Protein AF-A0A6P1XZN6-F1 (afdb_monomer_lite)

Radius of gyration: 86.97 Å; chains: 1; bounding box: 150×53×257 Å

Secondary structure (DSSP, 8-state):
-PPPHHHHHHHHHHHHHHHHHHHHHHHHHHHHHHHHHHHHHHHHHHHHHHHHHHHHHHHHHHHHHHHHHHHHHHHHHHHHHHHHHHHHHHHHHHHHHHHHHHHHHHHHHHHHHHHHHHHHHHHHHHHHHHHHHHHHHHHHHHHHHHHHHHHHHH-EEE-TTSPPGGGT---TTEEEEEE--TTPPP--S-TTSPPTTS-PPPP-PPP-------SS-----TTEEEESS-SSPPPPSSSS-------EEEE-GGGTS---SS---S----EEEEEEE---

pLDDT: mean 87.61, std 11.76, range [47.31, 97.56]

Foldseek 3Di:
DDDDPVVVVVVVVVVVVVVVVCVVVVVVVVCVVVVVVVVVVVVVVVVVVVVVVVVVVVVVVVVVVVVVVVVVVVVVVVVVVVVVVVVVVVVVVVVVVVVVVVVVVVVVVVVVVVVVVVVCVVVCVVVVVVVVVVVVVVVVVVVVLVVVQVVQQVKDKADPPRDDVVVVDDDPQKDKDWDDPPPDDDDDDDDPDAPPPRDDDDADDPDDDDDDDDDDDDDDDQQKDKDFQDPDDDDDPDPDDDPDGNIDTDGHNVRHDDDDPGDDDDDDDIIMMGMGGNDD

Organism: NCBI:txid69710

Sequence (280 aa):
MAYTNEALGKALEDLTAAYNNFITKAKEAAIAAIGNTVIAQVKQDAKEYIASELAAQKDKLEKAIETAKIALHNSAIEADTTLRQAAEAKKQELASLITAAENAIETKLTLANQQINDKIQKTVQEQFEAAADTTVKAKINTAINETLIKIFQNGYVQWPWMPKPETVFSFKGYRWAEVNYDGCFFRAKGKDANPFNGGEQGDAIRNIKGLVGIEGGVNPSGPFYIESPSHKNVEAWNTAAQEYTTESTCFDASRIVPTAEENRTRNRTFIIWKLEKIEG

Structure (mmCIF, N/CA/C/O backbone):
data_AF-A0A6P1XZN6-F1
#
_entry.id   AF-A0A6P1XZN6-F1
#
loop_
_atom_site.group_PDB
_atom_site.id
_atom_site.type_symbol
_atom_site.label_atom_id
_atom_site.label_alt_id
_atom_site.label_comp_id
_atom_site.label_asym_id
_atom_site.label_entity_id
_atom_site.label_seq_id
_atom_site.pdbx_PDB_ins_code
_atom_site.Cartn_x
_atom_site.Cartn_y
_atom_site.Cartn_z
_atom_site.occupancy
_atom_site.B_iso_or_equiv
_atom_site.auth_seq_id
_atom_site.auth_comp_id
_atom_site.auth_asym_id
_atom_site.auth_atom_id
_atom_site.pdbx_PDB_model_num
ATOM 1 N N . MET A 1 1 ? 84.744 18.834 -160.719 1.00 47.31 1 MET A N 1
ATOM 2 C CA . MET A 1 1 ? 83.401 18.595 -161.286 1.00 47.31 1 MET A CA 1
ATOM 3 C C . MET A 1 1 ? 82.463 19.604 -160.651 1.00 47.31 1 MET A C 1
ATOM 5 O O . MET A 1 1 ? 82.423 19.666 -159.430 1.00 47.31 1 MET A O 1
ATOM 9 N N . ALA A 1 2 ? 81.825 20.456 -161.452 1.00 51.38 2 ALA A N 1
ATOM 10 C CA . ALA A 1 2 ? 80.840 21.419 -160.971 1.00 51.38 2 ALA A CA 1
ATOM 11 C C . ALA A 1 2 ? 79.563 20.661 -160.575 1.00 51.38 2 ALA A C 1
ATOM 13 O O . ALA A 1 2 ? 79.026 19.915 -161.392 1.00 51.38 2 ALA A O 1
ATOM 14 N N . TYR A 1 3 ? 79.115 20.803 -159.326 1.00 52.00 3 TYR A N 1
ATOM 15 C CA . TYR A 1 3 ? 77.808 20.298 -158.902 1.00 52.00 3 TYR A CA 1
ATOM 16 C C . TYR A 1 3 ? 76.711 21.055 -159.670 1.00 52.00 3 TYR A C 1
ATOM 18 O O . TYR A 1 3 ? 76.791 22.272 -159.827 1.00 52.00 3 TYR A O 1
ATOM 26 N N . THR A 1 4 ? 75.714 20.338 -160.191 1.00 61.19 4 THR A N 1
ATOM 27 C CA . THR A 1 4 ? 74.577 20.918 -160.922 1.00 61.19 4 THR A CA 1
ATOM 28 C C . THR A 1 4 ? 73.630 21.648 -159.958 1.00 61.19 4 THR A C 1
ATOM 30 O O . THR A 1 4 ? 73.518 21.270 -158.792 1.00 61.19 4 THR A O 1
ATOM 33 N N . ASN A 1 5 ? 72.922 22.686 -160.429 1.00 63.97 5 ASN A N 1
ATOM 34 C CA . ASN A 1 5 ? 71.975 23.475 -159.612 1.00 63.97 5 ASN A CA 1
ATOM 35 C C . ASN A 1 5 ? 70.918 22.612 -158.884 1.00 63.97 5 ASN A C 1
ATOM 37 O O . ASN A 1 5 ? 70.449 22.985 -157.814 1.00 63.97 5 ASN A O 1
ATOM 41 N N . GLU A 1 6 ? 70.583 21.440 -159.425 1.00 71.12 6 GLU A N 1
ATOM 42 C CA . GLU A 1 6 ? 69.643 20.477 -158.838 1.00 71.12 6 GLU A CA 1
ATOM 43 C C . GLU A 1 6 ? 70.203 19.783 -157.578 1.00 71.12 6 GLU A C 1
ATOM 45 O O . GLU A 1 6 ? 69.482 19.582 -156.601 1.00 71.12 6 GLU A O 1
ATOM 50 N N . ALA A 1 7 ? 71.513 19.499 -157.538 1.00 68.12 7 ALA A N 1
ATOM 51 C CA . ALA A 1 7 ? 72.176 18.930 -156.360 1.00 68.12 7 ALA A CA 1
ATOM 52 C C . ALA A 1 7 ? 72.274 19.942 -155.202 1.00 68.12 7 ALA A C 1
ATOM 54 O O . ALA A 1 7 ? 72.145 19.565 -154.037 1.00 68.12 7 ALA A O 1
ATOM 55 N N . LEU A 1 8 ? 72.454 21.230 -155.518 1.00 70.19 8 LEU A N 1
ATOM 56 C CA . LEU A 1 8 ? 72.438 22.324 -154.538 1.00 70.19 8 LEU A CA 1
ATOM 57 C C . LEU A 1 8 ? 71.030 22.577 -153.975 1.00 70.19 8 LEU A C 1
ATOM 59 O O . LEU A 1 8 ? 70.894 22.799 -152.774 1.00 70.19 8 LEU A O 1
ATOM 63 N N . GLY A 1 9 ? 69.987 22.493 -154.811 1.00 75.44 9 GLY A N 1
ATOM 64 C CA . GLY A 1 9 ? 68.592 22.608 -154.369 1.00 75.44 9 GLY A CA 1
ATOM 65 C C . GLY A 1 9 ? 68.189 21.499 -153.394 1.00 75.44 9 GLY A C 1
ATOM 66 O O . GLY A 1 9 ? 67.632 21.781 -152.336 1.00 75.44 9 GLY A O 1
ATOM 67 N N . LYS A 1 10 ? 68.567 20.249 -153.690 1.00 78.56 10 LYS A N 1
ATOM 68 C CA . LYS A 1 10 ? 68.279 19.102 -152.818 1.00 78.56 10 LYS A CA 1
ATOM 69 C C . LYS A 1 10 ? 69.052 19.143 -151.498 1.00 78.56 10 LYS A C 1
ATOM 71 O O . LYS A 1 10 ? 68.486 18.852 -150.453 1.00 78.56 10 LYS A O 1
ATOM 76 N N . ALA A 1 11 ? 70.310 19.590 -151.520 1.00 76.06 11 ALA A N 1
ATOM 77 C CA . ALA A 1 11 ? 71.079 19.812 -150.295 1.00 76.06 11 ALA A CA 1
ATOM 78 C C . ALA A 1 11 ? 70.460 20.908 -149.404 1.00 76.06 11 ALA A C 1
ATOM 80 O O . ALA A 1 11 ? 70.504 20.795 -148.180 1.00 76.06 11 ALA A O 1
ATOM 81 N N . LEU A 1 12 ? 69.864 21.951 -149.997 1.00 79.00 12 LEU A N 1
ATOM 82 C CA . LEU A 1 12 ? 69.161 23.002 -149.258 1.00 79.00 12 LEU A CA 1
ATOM 83 C C . LEU A 1 12 ? 67.835 22.501 -148.661 1.00 79.00 12 LEU A C 1
ATOM 85 O O . LEU A 1 12 ? 67.513 22.845 -147.522 1.00 79.00 12 LEU A O 1
ATOM 89 N N . GLU A 1 13 ? 67.086 21.667 -149.387 1.00 81.12 13 GLU A N 1
ATOM 90 C CA . GLU A 1 13 ? 65.887 20.996 -148.864 1.00 81.12 13 GLU A CA 1
ATOM 91 C C . GLU A 1 13 ? 66.223 20.029 -147.724 1.00 81.12 13 GLU A C 1
ATOM 93 O O . GLU A 1 13 ? 65.596 20.105 -146.668 1.00 81.12 13 GLU A O 1
ATOM 98 N N . ASP A 1 14 ? 67.251 19.191 -147.883 1.00 81.75 14 ASP A N 1
ATOM 99 C CA . ASP A 1 14 ? 67.707 18.257 -146.848 1.00 81.75 14 ASP A CA 1
ATOM 100 C C . ASP A 1 14 ? 68.209 19.006 -145.601 1.00 81.75 14 ASP A C 1
ATOM 102 O O . ASP A 1 14 ? 67.910 18.609 -144.471 1.00 81.75 14 ASP A O 1
ATOM 106 N N . LEU A 1 15 ? 68.904 20.139 -145.779 1.00 83.12 15 LEU A N 1
ATOM 107 C CA . LEU A 1 15 ? 69.319 21.013 -144.677 1.00 83.12 15 LEU A CA 1
ATOM 108 C C . LEU A 1 15 ? 68.112 21.656 -143.977 1.00 83.12 15 LEU A C 1
ATOM 110 O O . LEU A 1 15 ? 68.072 21.713 -142.748 1.00 83.12 15 LEU A O 1
ATOM 114 N N . THR A 1 16 ? 67.112 22.105 -144.739 1.00 82.69 16 THR A N 1
ATOM 115 C CA . THR A 1 16 ? 65.875 22.693 -144.201 1.00 82.69 16 THR A CA 1
ATOM 116 C C . THR A 1 16 ? 65.063 21.649 -143.432 1.00 82.69 16 THR A C 1
ATOM 118 O O . THR A 1 16 ? 64.581 21.920 -142.330 1.00 82.69 16 THR A O 1
ATOM 121 N N . ALA A 1 17 ? 64.960 20.426 -143.956 1.00 82.69 17 ALA A N 1
ATOM 122 C CA . ALA A 1 17 ? 64.311 19.304 -143.290 1.00 82.69 17 ALA A CA 1
ATOM 123 C C . ALA A 1 17 ? 65.056 18.897 -142.009 1.00 82.69 17 ALA A C 1
ATOM 125 O O . ALA A 1 17 ? 64.426 18.710 -140.967 1.00 82.69 17 ALA A O 1
ATOM 126 N N . ALA A 1 18 ? 66.391 18.824 -142.047 1.00 81.31 18 ALA A N 1
ATOM 127 C CA . ALA A 1 18 ? 67.217 18.534 -140.877 1.00 81.31 18 ALA A CA 1
ATOM 128 C C . ALA A 1 18 ? 67.097 19.624 -139.800 1.00 81.31 18 ALA A C 1
ATOM 130 O O . ALA A 1 18 ? 66.951 19.301 -138.620 1.00 81.31 18 ALA A O 1
ATOM 131 N N . TYR A 1 19 ? 67.086 20.901 -140.195 1.00 84.44 19 TYR A N 1
ATOM 132 C CA . TYR A 1 19 ? 66.882 22.029 -139.287 1.00 84.44 19 TYR A CA 1
ATOM 133 C C . TYR A 1 19 ? 65.493 21.991 -138.638 1.00 84.44 19 TYR A C 1
ATOM 135 O O . TYR A 1 19 ? 65.384 22.067 -137.418 1.00 84.44 19 TYR A O 1
ATOM 143 N N . ASN A 1 20 ? 64.429 21.778 -139.416 1.00 86.81 20 ASN A N 1
ATOM 144 C CA . ASN A 1 20 ? 63.068 21.674 -138.883 1.00 86.81 20 ASN A CA 1
ATOM 145 C C . ASN A 1 20 ? 62.891 20.463 -137.950 1.00 86.81 20 ASN A C 1
ATOM 147 O O . ASN A 1 20 ? 62.193 20.556 -136.936 1.00 86.81 20 ASN A O 1
ATOM 151 N N . ASN A 1 21 ? 63.554 19.341 -138.247 1.00 86.75 21 ASN A N 1
ATOM 152 C CA . ASN A 1 21 ? 63.559 18.154 -137.391 1.00 86.75 21 ASN A CA 1
ATOM 153 C C . ASN A 1 21 ? 64.351 18.407 -136.094 1.00 86.75 21 ASN A C 1
ATOM 155 O O . ASN A 1 21 ? 63.900 18.034 -135.013 1.00 86.75 21 ASN A O 1
ATOM 159 N N . PHE A 1 22 ? 65.480 19.122 -136.172 1.00 87.12 22 PHE A N 1
ATOM 160 C CA . PHE A 1 22 ? 66.230 19.573 -134.999 1.00 87.12 22 PHE A CA 1
ATOM 161 C C . PHE A 1 22 ? 65.402 20.519 -134.124 1.00 87.12 22 PHE A C 1
ATOM 163 O O . PHE A 1 22 ? 65.306 20.285 -132.925 1.00 87.12 22 PHE A O 1
ATOM 170 N N . ILE A 1 23 ? 64.754 21.535 -134.704 1.00 88.19 23 ILE A N 1
ATOM 171 C CA . ILE A 1 23 ? 63.894 22.471 -133.964 1.00 88.19 23 ILE A CA 1
ATOM 172 C C . ILE A 1 23 ? 62.731 21.733 -133.298 1.00 88.19 23 ILE A C 1
ATOM 174 O O . ILE A 1 23 ? 62.459 21.970 -132.123 1.00 88.19 23 ILE A O 1
ATOM 178 N N . THR A 1 24 ? 62.076 20.808 -134.006 1.00 88.06 24 THR A N 1
ATOM 179 C CA . THR A 1 24 ? 60.974 20.007 -133.446 1.00 88.06 24 THR A CA 1
ATOM 180 C C . THR A 1 24 ? 61.454 19.143 -132.280 1.00 88.06 24 THR A C 1
ATOM 182 O O . THR A 1 24 ? 60.906 19.249 -131.186 1.00 88.06 24 THR A O 1
ATOM 185 N N . LYS A 1 25 ? 62.535 18.374 -132.458 1.00 86.81 25 LYS A N 1
ATOM 186 C CA . LYS A 1 25 ? 63.095 17.527 -131.393 1.00 86.81 25 LYS A CA 1
ATOM 187 C C . LYS A 1 25 ? 63.642 18.332 -130.218 1.00 86.81 25 LYS A C 1
ATOM 189 O O . LYS A 1 25 ? 63.473 17.926 -129.074 1.00 86.81 25 LYS A O 1
ATOM 194 N N . ALA A 1 26 ? 64.272 19.478 -130.474 1.00 82.75 26 ALA A N 1
ATOM 195 C CA . ALA A 1 26 ? 64.753 20.380 -129.432 1.00 82.75 26 ALA A CA 1
ATOM 196 C C . ALA A 1 26 ? 63.586 20.987 -128.640 1.00 82.75 26 ALA A C 1
ATOM 198 O O . ALA A 1 26 ? 63.656 21.068 -127.416 1.00 82.75 26 ALA A O 1
ATOM 199 N N . LYS A 1 27 ? 62.488 21.354 -129.314 1.00 87.06 27 LYS A N 1
ATOM 200 C CA . LYS A 1 27 ? 61.259 21.839 -128.675 1.00 87.06 27 LYS A CA 1
ATOM 201 C C . LYS A 1 27 ? 60.592 20.747 -127.840 1.00 87.06 27 LYS A C 1
ATOM 203 O O . LYS A 1 27 ? 60.225 21.013 -126.702 1.00 87.06 27 LYS A O 1
ATOM 208 N N . GLU A 1 28 ? 60.469 19.530 -128.361 1.00 88.31 28 GLU A N 1
ATOM 209 C CA . GLU A 1 28 ? 59.920 18.381 -127.627 1.00 88.31 28 GLU A CA 1
ATOM 210 C C . GLU A 1 28 ? 60.774 18.025 -126.404 1.00 88.31 28 GLU A C 1
ATOM 212 O O . GLU A 1 28 ? 60.237 17.851 -125.311 1.00 88.31 28 GLU A O 1
ATOM 217 N N . ALA A 1 29 ? 62.102 17.999 -126.551 1.00 83.06 29 ALA A N 1
ATOM 218 C CA . ALA A 1 29 ? 63.028 17.760 -125.447 1.00 83.06 29 ALA A CA 1
ATOM 219 C C . ALA A 1 29 ? 62.965 18.874 -124.389 1.00 83.06 29 ALA A C 1
ATOM 221 O O . ALA A 1 29 ? 62.960 18.579 -123.195 1.00 83.06 29 ALA A O 1
ATOM 222 N N . ALA A 1 30 ? 62.863 20.141 -124.804 1.00 81.31 30 ALA A N 1
ATOM 223 C CA . ALA A 1 30 ? 62.699 21.272 -123.893 1.00 81.31 30 ALA A CA 1
ATOM 224 C C . ALA A 1 30 ? 61.350 21.226 -123.157 1.00 81.31 30 ALA A C 1
ATOM 226 O O . ALA A 1 30 ? 61.315 21.421 -121.945 1.00 81.31 30 ALA A O 1
ATOM 227 N N . ILE A 1 31 ? 60.251 20.911 -123.853 1.00 85.69 31 ILE A N 1
ATOM 228 C CA . ILE A 1 31 ? 58.922 20.729 -123.247 1.00 85.69 31 ILE A CA 1
ATOM 229 C C . ILE A 1 31 ? 58.947 19.578 -122.237 1.00 85.69 31 ILE A C 1
ATOM 231 O O . ILE A 1 31 ? 58.444 19.737 -121.127 1.00 85.69 31 ILE A O 1
ATOM 235 N N . ALA A 1 32 ? 59.558 18.443 -122.581 1.00 86.00 32 ALA A N 1
ATOM 236 C CA . ALA A 1 32 ? 59.674 17.299 -121.682 1.00 86.00 32 ALA A CA 1
ATOM 237 C C . ALA A 1 32 ? 60.544 17.614 -120.454 1.00 86.00 32 ALA A C 1
ATOM 239 O O . ALA A 1 32 ? 60.168 17.272 -119.334 1.00 86.00 32 ALA A O 1
ATOM 240 N N . ALA A 1 33 ? 61.677 18.300 -120.638 1.00 81.19 33 ALA A N 1
ATOM 241 C CA . ALA A 1 33 ? 62.559 18.704 -119.545 1.00 81.19 33 ALA A CA 1
ATOM 242 C C . ALA A 1 33 ? 61.867 19.693 -118.592 1.00 81.19 33 ALA A C 1
ATOM 244 O O . ALA A 1 33 ? 61.833 19.449 -117.387 1.00 81.19 33 ALA A O 1
ATOM 245 N N . ILE A 1 34 ? 61.245 20.752 -119.126 1.00 85.56 34 ILE A N 1
ATOM 246 C CA . ILE A 1 34 ? 60.490 21.735 -118.334 1.00 85.56 34 ILE A CA 1
ATOM 247 C C . ILE A 1 34 ? 59.304 21.058 -117.635 1.00 85.56 34 ILE A C 1
ATOM 249 O O . ILE A 1 34 ? 59.099 21.269 -116.442 1.00 85.56 34 ILE A O 1
ATOM 253 N N . GLY A 1 35 ? 58.554 20.204 -118.339 1.00 90.00 35 GLY A N 1
ATOM 254 C CA . GLY A 1 35 ? 57.431 19.454 -117.776 1.00 90.00 35 GLY A CA 1
ATOM 255 C C . GLY A 1 35 ? 57.853 18.563 -116.608 1.00 90.00 35 GLY A C 1
ATOM 256 O O . GLY A 1 35 ? 57.228 18.603 -115.551 1.00 90.00 35 GLY A O 1
ATOM 257 N N . ASN A 1 36 ? 58.954 17.823 -116.751 1.00 90.69 36 ASN A N 1
ATOM 258 C CA . ASN A 1 36 ? 59.494 16.986 -115.680 1.00 90.69 36 ASN A CA 1
ATOM 259 C C . ASN A 1 36 ? 59.941 17.813 -114.465 1.00 90.69 36 ASN A C 1
ATOM 261 O O . ASN A 1 36 ? 59.643 17.428 -113.334 1.00 90.69 36 ASN A O 1
ATOM 265 N N . THR A 1 37 ? 60.602 18.957 -114.676 1.00 91.06 37 THR A N 1
ATOM 266 C CA . THR A 1 37 ? 61.005 19.866 -113.591 1.00 91.06 37 THR A CA 1
ATOM 267 C C . THR A 1 37 ? 59.796 20.450 -112.862 1.00 91.06 37 THR A C 1
ATOM 269 O O . THR A 1 37 ? 59.755 20.420 -111.634 1.00 91.06 37 THR A O 1
ATOM 272 N N . VAL A 1 38 ? 58.782 20.921 -113.594 1.00 90.94 38 VAL A N 1
ATOM 273 C CA . VAL A 1 38 ? 57.551 21.467 -113.001 1.00 90.94 38 VAL A CA 1
ATOM 274 C C . VAL A 1 38 ? 56.798 20.389 -112.218 1.00 90.94 38 VAL A C 1
ATOM 276 O O . VAL A 1 38 ? 56.393 20.633 -111.086 1.00 90.94 38 VAL A O 1
ATOM 279 N N . ILE A 1 39 ? 56.658 19.175 -112.764 1.00 92.38 39 ILE A N 1
ATOM 280 C CA . ILE A 1 39 ? 56.012 18.052 -112.064 1.00 92.38 39 ILE A CA 1
ATOM 281 C C . ILE A 1 39 ? 56.771 17.692 -110.780 1.00 92.38 39 ILE A C 1
ATOM 283 O O . ILE A 1 39 ? 56.142 17.405 -109.759 1.00 92.38 39 ILE A O 1
ATOM 287 N N . ALA A 1 40 ? 58.106 17.695 -110.809 1.00 92.44 40 ALA A N 1
ATOM 288 C CA . ALA A 1 40 ? 58.919 17.433 -109.625 1.00 92.44 40 ALA A CA 1
ATOM 289 C C . ALA A 1 40 ? 58.735 18.519 -108.553 1.00 92.44 40 ALA A C 1
ATOM 291 O O . ALA A 1 40 ? 58.529 18.177 -107.389 1.00 92.44 40 ALA A O 1
ATOM 292 N N . GLN A 1 41 ? 58.727 19.798 -108.946 1.00 93.75 41 GLN A N 1
ATOM 293 C CA . GLN A 1 41 ? 58.514 20.917 -108.025 1.00 93.75 41 GLN A CA 1
ATOM 294 C C . GLN A 1 41 ? 57.122 20.870 -107.392 1.00 93.75 41 GLN A C 1
ATOM 296 O O . GLN A 1 41 ? 57.005 20.914 -106.175 1.00 93.75 41 GLN A O 1
ATOM 301 N N . VAL A 1 42 ? 56.070 20.666 -108.192 1.00 93.50 42 VAL A N 1
ATOM 302 C CA . VAL A 1 42 ? 54.693 20.557 -107.681 1.00 93.50 42 VAL A CA 1
ATOM 303 C C . VAL A 1 42 ? 54.559 19.402 -106.687 1.00 93.50 42 VAL A C 1
ATOM 305 O O . VAL A 1 42 ? 53.896 19.544 -105.662 1.00 93.50 42 VAL A O 1
ATOM 308 N N . LYS A 1 43 ? 55.201 18.255 -106.950 1.00 94.38 43 LYS A N 1
ATOM 309 C CA . LYS A 1 43 ? 55.219 17.132 -106.000 1.00 94.38 43 LYS A CA 1
ATOM 310 C C . LYS A 1 43 ? 55.939 17.487 -104.701 1.00 94.38 43 LYS A C 1
ATOM 312 O O . LYS A 1 43 ? 55.487 17.060 -103.640 1.00 94.38 43 LYS A O 1
ATOM 317 N N . GLN A 1 44 ? 57.041 18.229 -104.783 1.00 94.31 44 GLN A N 1
ATOM 318 C CA . GLN A 1 44 ? 57.802 18.657 -103.615 1.00 94.31 44 GLN A CA 1
ATOM 319 C C . GLN A 1 44 ? 57.010 19.667 -102.776 1.00 94.31 44 GLN A C 1
ATOM 321 O O . GLN A 1 44 ? 56.812 19.426 -101.588 1.00 94.31 44 GLN A O 1
ATOM 326 N N . ASP A 1 45 ? 56.462 20.710 -103.398 1.00 94.19 45 ASP A N 1
ATOM 327 C CA . ASP A 1 45 ? 55.655 21.733 -102.723 1.00 94.19 45 ASP A CA 1
ATOM 328 C C . ASP A 1 45 ? 54.404 21.116 -102.085 1.00 94.19 45 ASP A C 1
ATOM 330 O O . ASP A 1 45 ? 54.079 21.398 -100.932 1.00 94.19 45 ASP A O 1
ATOM 334 N N . ALA A 1 46 ? 53.722 20.209 -102.796 1.00 94.62 46 ALA A N 1
ATOM 335 C CA . ALA A 1 46 ? 52.573 19.491 -102.250 1.00 94.62 46 ALA A CA 1
ATOM 336 C C . ALA A 1 46 ? 52.963 18.634 -101.036 1.00 94.62 46 ALA A C 1
ATOM 338 O O . ALA A 1 46 ? 52.234 18.598 -100.045 1.00 94.62 46 ALA A O 1
ATOM 339 N N . LYS A 1 47 ? 54.118 17.958 -101.085 1.00 95.75 47 LYS A N 1
ATOM 340 C CA . LYS A 1 47 ? 54.628 17.157 -99.967 1.00 95.75 47 LYS A CA 1
ATOM 341 C C . LYS A 1 47 ? 54.957 18.031 -98.756 1.00 95.75 47 LYS A C 1
ATOM 343 O O . LYS A 1 47 ? 54.600 17.660 -97.640 1.00 95.75 47 LYS A O 1
ATOM 348 N N . GLU A 1 48 ? 55.614 19.167 -98.967 1.00 95.25 48 GLU A N 1
ATOM 349 C CA . GLU A 1 48 ? 55.947 20.122 -97.905 1.00 95.25 48 GLU A CA 1
ATOM 350 C C . GLU A 1 48 ? 54.689 20.742 -97.290 1.00 95.25 48 GLU A C 1
ATOM 352 O O . GLU A 1 48 ? 54.553 20.766 -96.066 1.00 95.25 48 GLU A O 1
ATOM 357 N N . TYR A 1 49 ? 53.723 21.142 -98.121 1.00 95.50 49 TYR A N 1
ATOM 358 C CA . TYR A 1 49 ? 52.443 21.674 -97.665 1.00 95.50 49 TYR A CA 1
ATOM 359 C C . TYR A 1 49 ? 51.676 20.652 -96.818 1.00 95.50 49 TYR A C 1
ATOM 361 O O . TYR A 1 49 ? 51.324 20.951 -95.676 1.00 95.50 49 TYR A O 1
ATOM 369 N N . ILE A 1 50 ? 51.494 19.423 -97.321 1.00 96.38 50 ILE A N 1
ATOM 370 C CA . ILE A 1 50 ? 50.816 18.339 -96.590 1.00 96.38 50 ILE A CA 1
ATOM 371 C C . ILE A 1 50 ? 51.527 18.046 -95.264 1.00 96.38 50 ILE A C 1
ATOM 373 O O . ILE A 1 50 ? 50.864 17.876 -94.242 1.00 96.38 50 ILE A O 1
ATOM 377 N N . ALA A 1 51 ? 52.863 18.008 -95.252 1.00 95.62 51 ALA A N 1
ATOM 378 C CA . ALA A 1 51 ? 53.627 17.773 -94.030 1.00 95.62 51 ALA A CA 1
ATOM 379 C C . ALA A 1 51 ? 53.432 18.899 -93.000 1.00 95.62 51 ALA A C 1
ATOM 381 O O . ALA A 1 51 ? 53.249 18.615 -91.815 1.00 95.62 51 ALA A O 1
ATOM 382 N N . SER A 1 52 ? 53.431 20.161 -93.444 1.00 95.44 52 SER A N 1
ATOM 383 C CA . SER A 1 52 ? 53.211 21.319 -92.569 1.00 95.44 52 SER A CA 1
ATOM 384 C C . SER A 1 52 ? 51.796 21.351 -91.983 1.00 95.44 52 SER A C 1
ATOM 386 O O . SER A 1 52 ? 51.633 21.557 -90.780 1.00 95.44 52 SER A O 1
ATOM 388 N N . GLU A 1 53 ? 50.780 21.056 -92.798 1.00 97.00 53 GLU A N 1
ATOM 389 C CA . GLU A 1 53 ? 49.380 21.027 -92.374 1.00 97.00 53 GLU A CA 1
ATOM 390 C C . GLU A 1 53 ? 49.126 19.862 -91.407 1.00 97.00 53 GLU A C 1
ATOM 392 O O . GLU A 1 53 ? 48.501 20.045 -90.363 1.00 97.00 53 GLU A O 1
ATOM 397 N N . LEU A 1 54 ? 49.690 18.678 -91.683 1.00 96.62 54 LEU A N 1
ATOM 398 C CA . LEU A 1 54 ? 49.599 17.527 -90.782 1.00 96.62 54 LEU A CA 1
ATOM 399 C C . LEU A 1 54 ? 50.265 17.812 -89.428 1.00 96.62 54 LEU A C 1
ATOM 401 O O . LEU A 1 54 ? 49.717 17.449 -88.387 1.00 96.62 54 LEU A O 1
ATOM 405 N N . ALA A 1 55 ? 51.420 18.486 -89.422 1.00 96.06 55 ALA A N 1
ATOM 406 C CA . ALA A 1 55 ? 52.095 18.887 -88.190 1.00 96.06 55 ALA A CA 1
ATOM 407 C C . ALA A 1 55 ? 51.255 19.890 -87.378 1.00 96.06 55 ALA A C 1
ATOM 409 O O . ALA A 1 55 ? 51.104 19.723 -86.168 1.00 96.06 55 ALA A O 1
ATOM 410 N N . ALA A 1 56 ? 50.652 20.883 -88.038 1.00 95.50 56 ALA A N 1
ATOM 411 C CA . ALA A 1 56 ? 49.784 21.862 -87.387 1.00 95.50 56 ALA A CA 1
ATOM 412 C C . ALA A 1 56 ? 48.495 21.231 -86.831 1.00 95.50 56 ALA A C 1
ATOM 414 O O . ALA A 1 56 ? 48.061 21.569 -85.727 1.00 95.50 56 ALA A O 1
ATOM 415 N N . GLN A 1 57 ? 47.881 20.298 -87.564 1.00 96.94 57 GLN A N 1
ATOM 416 C CA . GLN A 1 57 ? 46.703 19.562 -87.097 1.00 96.94 57 GLN A CA 1
ATOM 417 C C . GLN A 1 57 ? 47.035 18.646 -85.920 1.00 96.94 57 GLN A C 1
ATOM 419 O O . GLN A 1 57 ? 46.266 18.595 -84.959 1.00 96.94 57 GLN A O 1
ATOM 424 N N . LYS A 1 58 ? 48.195 17.978 -85.953 1.00 97.19 58 LYS A N 1
ATOM 425 C CA . LYS A 1 58 ? 48.685 17.169 -84.835 1.00 97.19 58 LYS A CA 1
ATOM 426 C C . LYS A 1 58 ? 48.878 18.017 -83.574 1.00 97.19 58 LYS A C 1
ATOM 428 O O . LYS A 1 58 ? 48.341 17.649 -82.536 1.00 97.19 58 LYS A O 1
ATOM 433 N N . ASP A 1 59 ? 49.553 19.165 -83.670 1.00 96.81 59 ASP A N 1
ATOM 434 C CA . ASP A 1 59 ? 49.765 20.073 -82.527 1.00 96.81 59 ASP A CA 1
ATOM 435 C C . ASP A 1 59 ? 48.436 20.601 -81.953 1.00 96.81 59 ASP A C 1
ATOM 437 O O . ASP A 1 59 ? 48.227 20.611 -80.738 1.00 96.81 59 ASP A O 1
ATOM 441 N N . LYS A 1 60 ? 47.479 20.971 -82.818 1.00 96.81 60 LYS A N 1
ATOM 442 C CA . LYS A 1 60 ? 46.128 21.369 -82.385 1.00 96.81 60 LYS A CA 1
ATOM 443 C C . LYS A 1 60 ? 45.395 20.237 -81.666 1.00 96.81 60 LYS A C 1
ATOM 445 O O . LYS A 1 60 ? 44.761 20.486 -80.641 1.00 96.81 60 LYS A O 1
ATOM 450 N N . LEU A 1 61 ? 45.471 19.012 -82.189 1.00 97.12 61 LEU A N 1
ATOM 451 C CA . LEU A 1 61 ? 44.823 17.849 -81.589 1.00 97.12 61 LEU A CA 1
ATOM 452 C C . LEU A 1 61 ? 45.454 17.492 -80.237 1.00 97.12 61 LEU A C 1
ATOM 454 O O . LEU A 1 61 ? 44.724 17.249 -79.280 1.00 97.12 61 LEU A O 1
ATOM 458 N N . GLU A 1 62 ? 46.783 17.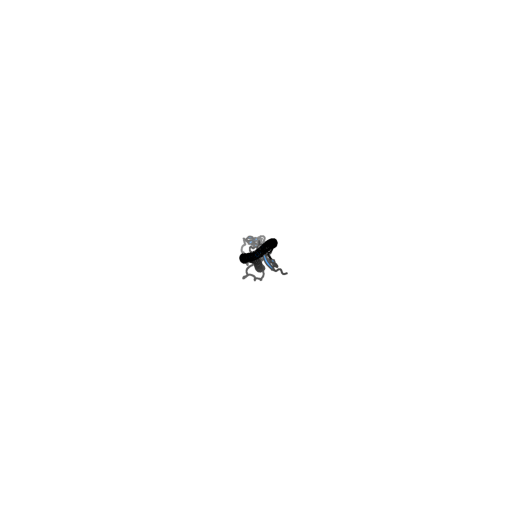522 -80.129 1.00 97.25 62 GLU A N 1
ATOM 459 C CA . GLU A 1 62 ? 47.501 17.291 -78.871 1.00 97.25 62 GLU A CA 1
ATOM 460 C C . GLU A 1 62 ? 47.101 18.320 -77.804 1.00 97.25 62 GLU A C 1
ATOM 462 O O . GLU A 1 62 ? 46.739 17.940 -76.689 1.00 97.25 62 GLU A O 1
ATOM 467 N N . LYS A 1 63 ? 47.045 19.611 -78.158 1.00 96.81 63 LYS A N 1
ATOM 468 C CA . LYS A 1 63 ? 46.579 20.677 -77.251 1.00 96.81 63 LYS A CA 1
ATOM 469 C C . LYS A 1 63 ? 45.118 20.508 -76.832 1.00 96.81 63 LYS A C 1
ATOM 471 O O . LYS A 1 63 ? 44.789 20.722 -75.663 1.00 96.81 63 LYS A O 1
ATOM 476 N N . ALA A 1 64 ? 44.239 20.121 -77.757 1.00 96.44 64 ALA A N 1
ATOM 477 C CA . ALA A 1 64 ? 42.829 19.878 -77.459 1.00 96.44 64 ALA A CA 1
ATOM 478 C C . ALA A 1 64 ? 42.646 18.682 -76.511 1.00 96.44 64 ALA A C 1
ATOM 480 O O . ALA A 1 64 ? 41.882 18.775 -75.551 1.00 96.44 64 ALA A O 1
ATOM 481 N N . ILE A 1 65 ? 43.385 17.589 -76.738 1.00 97.38 65 ILE A N 1
ATOM 482 C CA . ILE A 1 65 ? 43.384 16.409 -75.865 1.00 97.38 65 ILE A CA 1
ATOM 483 C C . ILE A 1 65 ? 43.875 16.781 -74.466 1.00 97.38 65 ILE A C 1
ATOM 485 O O . ILE A 1 65 ? 43.251 16.392 -73.481 1.00 97.38 65 ILE A O 1
ATOM 489 N N . GLU A 1 66 ? 44.960 17.547 -74.361 1.00 97.25 66 GLU A N 1
ATOM 490 C CA . GLU A 1 66 ? 45.507 17.929 -73.058 1.00 97.25 66 GLU A CA 1
ATOM 491 C C . GLU A 1 66 ? 44.552 18.849 -72.286 1.00 97.25 66 GLU A C 1
ATOM 493 O O . GLU A 1 66 ? 44.290 18.635 -71.103 1.00 97.25 66 GLU A O 1
ATOM 498 N N . THR A 1 67 ? 43.919 19.796 -72.980 1.00 97.06 67 THR A N 1
ATOM 499 C CA . THR A 1 67 ? 42.879 20.654 -72.393 1.00 97.06 67 THR A CA 1
ATOM 500 C C . THR A 1 67 ? 41.682 19.830 -71.907 1.00 97.06 67 THR A C 1
ATOM 502 O O . THR A 1 67 ? 41.191 20.043 -70.797 1.00 97.06 67 THR A O 1
ATOM 505 N N . ALA A 1 68 ? 41.229 18.852 -72.699 1.00 97.12 68 ALA A N 1
ATOM 506 C CA . ALA A 1 68 ? 40.121 17.975 -72.329 1.00 97.12 68 ALA A CA 1
ATOM 507 C C . ALA A 1 68 ? 40.450 17.103 -71.106 1.00 97.12 68 ALA A C 1
ATOM 509 O O . ALA A 1 68 ? 39.601 16.939 -70.230 1.00 97.12 68 ALA A O 1
ATOM 510 N N . LYS A 1 69 ? 41.684 16.587 -70.997 1.00 97.56 69 LYS A N 1
ATOM 511 C CA . LYS A 1 69 ? 42.138 15.844 -69.809 1.00 97.56 69 LYS A CA 1
ATOM 512 C C . LYS A 1 69 ? 42.099 16.706 -68.551 1.00 97.56 69 LYS A C 1
ATOM 514 O O . LYS A 1 69 ? 41.584 16.252 -67.532 1.00 97.56 69 LYS A O 1
ATOM 519 N N . ILE A 1 70 ? 42.607 17.939 -68.622 1.00 97.12 70 ILE A N 1
ATOM 520 C CA . ILE A 1 70 ? 42.598 18.874 -67.488 1.00 97.12 70 ILE A CA 1
ATOM 521 C C . ILE A 1 70 ? 41.156 19.186 -67.068 1.00 97.12 70 ILE A C 1
ATOM 523 O O . ILE A 1 70 ? 40.836 19.129 -65.883 1.00 97.12 70 ILE A O 1
ATOM 527 N N . ALA A 1 71 ? 40.267 19.454 -68.030 1.00 96.81 71 ALA A N 1
ATOM 528 C CA . ALA A 1 71 ? 38.859 19.724 -67.750 1.00 96.81 71 ALA A CA 1
ATOM 529 C C . ALA A 1 71 ? 38.157 18.530 -67.078 1.00 96.81 71 ALA A C 1
ATOM 531 O O . ALA A 1 71 ? 37.456 18.713 -66.084 1.00 96.81 71 ALA A O 1
ATOM 532 N N . LEU A 1 72 ? 38.385 17.307 -67.571 1.00 97.19 72 LEU A N 1
ATOM 533 C CA . LEU A 1 72 ? 37.838 16.087 -66.968 1.00 97.19 72 LEU A CA 1
ATOM 534 C C . LEU A 1 72 ? 38.374 15.854 -65.554 1.00 97.19 72 LEU A C 1
ATOM 536 O O . LEU A 1 72 ? 37.606 15.509 -64.659 1.00 97.19 72 LEU A O 1
ATOM 540 N N . HIS A 1 73 ? 39.670 16.071 -65.338 1.00 97.38 73 HIS A N 1
ATOM 541 C CA . HIS A 1 73 ? 40.286 15.940 -64.022 1.00 97.38 73 HIS A CA 1
ATOM 542 C C . HIS A 1 73 ? 39.699 16.942 -63.019 1.00 97.38 73 HIS A C 1
ATOM 544 O O . HIS A 1 73 ? 39.318 16.558 -61.914 1.00 97.38 73 HIS A O 1
ATOM 550 N N . ASN A 1 74 ? 39.552 18.208 -63.414 1.00 96.81 74 ASN A N 1
ATOM 551 C CA . ASN A 1 74 ? 38.963 19.235 -62.554 1.00 96.81 74 ASN A CA 1
ATOM 552 C C . ASN A 1 74 ? 37.489 18.940 -62.249 1.00 96.81 74 ASN A C 1
ATOM 554 O O . ASN A 1 74 ? 37.082 19.012 -61.094 1.00 96.81 74 ASN A O 1
ATOM 558 N N . SER A 1 75 ? 36.715 18.517 -63.254 1.00 97.12 75 SER A N 1
ATOM 559 C CA . SER A 1 75 ? 35.319 18.115 -63.059 1.00 97.12 75 SER A CA 1
ATOM 560 C C . SER A 1 75 ? 35.190 16.915 -62.110 1.00 97.12 75 SER A C 1
ATOM 562 O O . SER A 1 75 ? 34.304 16.898 -61.257 1.00 97.12 75 SER A O 1
ATOM 564 N N . ALA A 1 76 ? 36.104 15.940 -62.190 1.00 97.00 76 ALA A N 1
ATOM 565 C CA . ALA A 1 76 ? 36.139 14.811 -61.263 1.00 97.00 76 ALA A CA 1
ATOM 566 C C . ALA A 1 76 ? 36.461 15.246 -59.820 1.00 97.00 76 ALA A C 1
ATOM 568 O O . ALA A 1 76 ? 35.842 14.744 -58.882 1.00 97.00 76 ALA A O 1
ATOM 569 N N . ILE A 1 77 ? 37.379 16.202 -59.634 1.00 97.31 77 ILE A N 1
ATOM 570 C CA . ILE A 1 77 ? 37.700 16.772 -58.313 1.00 97.31 77 ILE A CA 1
ATOM 571 C C . ILE A 1 77 ? 36.506 17.531 -57.730 1.00 97.31 77 ILE A C 1
ATOM 573 O O . ILE A 1 77 ? 36.195 17.370 -56.548 1.00 97.31 77 ILE A O 1
ATOM 577 N N . GLU A 1 78 ? 35.829 18.351 -58.534 1.00 97.06 78 GLU A N 1
ATOM 578 C CA . GLU A 1 78 ? 34.635 19.081 -58.098 1.00 97.06 78 GLU A CA 1
ATOM 579 C C . GLU A 1 78 ? 33.515 18.117 -57.690 1.00 97.06 78 GLU A C 1
ATOM 581 O O . GLU A 1 78 ? 32.884 18.306 -56.644 1.00 97.06 78 GLU A O 1
ATOM 586 N N . ALA A 1 79 ? 33.310 17.044 -58.462 1.00 96.81 79 ALA A N 1
ATOM 587 C CA . ALA A 1 79 ? 32.336 16.007 -58.144 1.00 96.81 79 ALA A CA 1
ATOM 588 C C . ALA A 1 79 ? 32.676 15.267 -56.835 1.00 96.81 79 ALA A C 1
ATOM 590 O O . ALA A 1 79 ? 31.799 15.128 -55.982 1.00 96.81 79 ALA A O 1
ATOM 591 N N . ASP A 1 80 ? 33.932 14.844 -56.630 1.00 97.31 80 ASP A N 1
ATOM 592 C CA . ASP A 1 80 ? 34.380 14.206 -55.376 1.00 97.31 80 ASP A CA 1
ATOM 593 C C . ASP A 1 80 ? 34.206 15.149 -54.178 1.00 97.31 80 ASP A C 1
ATOM 595 O O . ASP A 1 80 ? 33.651 14.762 -53.149 1.00 97.31 80 ASP A O 1
ATOM 599 N N . THR A 1 81 ? 34.595 16.416 -54.331 1.00 97.12 81 THR A N 1
ATOM 600 C CA . THR A 1 81 ? 34.454 17.431 -53.279 1.00 97.12 81 THR A CA 1
ATOM 601 C C . THR A 1 81 ? 32.988 17.637 -52.900 1.00 97.12 81 THR A C 1
ATOM 603 O O . THR A 1 81 ? 32.645 17.607 -51.716 1.00 97.12 81 THR A O 1
ATOM 606 N N . THR A 1 82 ? 32.110 17.782 -53.894 1.00 97.31 82 THR A N 1
ATOM 607 C CA . THR A 1 82 ? 30.666 17.954 -53.678 1.00 97.31 82 THR A CA 1
ATOM 608 C C . THR A 1 82 ? 30.059 16.735 -52.982 1.00 97.31 82 THR A C 1
ATOM 610 O O . THR A 1 82 ? 29.301 16.880 -52.022 1.00 97.31 82 THR A O 1
ATOM 613 N N . LEU A 1 83 ? 30.425 15.523 -53.413 1.00 97.56 83 LEU A N 1
ATOM 614 C CA . LEU A 1 83 ? 29.946 14.284 -52.798 1.00 97.56 83 LEU A CA 1
ATOM 615 C C . LEU A 1 83 ? 30.417 14.141 -51.348 1.00 97.56 83 LEU A C 1
ATOM 617 O O . LEU A 1 83 ? 29.619 13.775 -50.485 1.00 97.56 83 LEU A O 1
ATOM 621 N N . ARG A 1 84 ? 31.678 14.476 -51.048 1.00 97.19 84 ARG A N 1
ATOM 622 C CA . ARG A 1 84 ? 32.209 14.449 -49.675 1.00 97.19 84 ARG A CA 1
ATOM 623 C C . ARG A 1 84 ? 31.505 15.444 -48.764 1.00 97.19 84 ARG A C 1
ATOM 625 O O . ARG A 1 84 ? 31.153 15.086 -47.644 1.00 97.19 84 ARG A O 1
ATOM 632 N N . GLN A 1 85 ? 31.270 16.665 -49.241 1.00 97.00 85 GLN A N 1
ATOM 633 C CA . GLN A 1 85 ? 30.540 17.679 -48.479 1.00 97.00 85 GLN A CA 1
ATOM 634 C C . GLN A 1 85 ? 29.101 17.235 -48.193 1.00 97.00 85 GLN A C 1
ATOM 636 O O . GLN A 1 85 ? 28.644 17.335 -47.055 1.00 97.00 85 GLN A O 1
ATOM 641 N N . ALA A 1 86 ? 28.407 16.683 -49.192 1.00 96.81 86 ALA A N 1
ATOM 642 C CA . ALA A 1 86 ? 27.056 16.160 -49.017 1.00 96.81 86 ALA A CA 1
ATOM 643 C C . ALA A 1 86 ? 27.012 14.976 -48.033 1.00 96.81 86 ALA A C 1
ATOM 645 O O . ALA A 1 86 ? 26.123 14.914 -47.180 1.00 96.81 86 ALA A O 1
ATOM 646 N N . ALA A 1 87 ? 27.980 14.058 -48.116 1.00 96.44 87 ALA A N 1
ATOM 647 C CA . ALA A 1 87 ? 28.087 12.920 -47.208 1.00 96.44 87 ALA A CA 1
ATOM 648 C C . ALA A 1 87 ? 28.348 13.361 -45.758 1.00 96.44 87 ALA A C 1
ATOM 650 O O . ALA A 1 87 ? 27.702 12.856 -44.839 1.00 96.44 87 ALA A O 1
ATOM 651 N N . GLU A 1 88 ? 29.242 14.329 -45.547 1.00 97.06 88 GLU A N 1
ATOM 652 C CA . GLU A 1 88 ? 29.545 14.851 -44.211 1.00 97.06 88 GLU A CA 1
ATOM 653 C C . GLU A 1 88 ? 28.349 15.608 -43.615 1.00 97.06 88 GLU A C 1
ATOM 655 O O . GLU A 1 88 ? 27.994 15.380 -42.459 1.00 97.06 88 GLU A O 1
ATOM 660 N N . ALA A 1 89 ? 27.646 16.420 -44.412 1.00 96.88 89 ALA A N 1
ATOM 661 C CA . ALA A 1 89 ? 26.420 17.084 -43.969 1.00 96.88 89 ALA A CA 1
ATOM 662 C C . ALA A 1 89 ? 25.348 16.069 -43.530 1.00 96.88 89 ALA A C 1
ATOM 664 O O . ALA A 1 89 ? 24.748 16.211 -42.463 1.00 96.88 89 ALA A O 1
ATOM 665 N N . LYS A 1 90 ? 25.150 14.994 -44.308 1.00 97.06 90 LYS A N 1
ATOM 666 C CA . LYS A 1 90 ? 24.196 13.927 -43.961 1.00 97.06 90 LYS A CA 1
ATOM 667 C C . LYS A 1 90 ? 24.607 13.144 -42.718 1.00 97.06 90 LYS A C 1
ATOM 669 O O . LYS A 1 90 ? 23.749 12.768 -41.923 1.00 97.06 90 LYS A O 1
ATOM 674 N N . LYS A 1 91 ? 25.906 12.930 -42.514 1.00 97.44 91 LYS A N 1
ATOM 675 C CA . LYS A 1 91 ? 26.439 12.296 -41.304 1.00 97.44 91 LYS A CA 1
ATOM 676 C C . LYS A 1 91 ? 26.173 13.142 -40.054 1.00 97.44 91 LYS A C 1
ATOM 678 O O . LYS A 1 91 ? 25.780 12.589 -39.030 1.00 97.44 91 LYS A O 1
ATOM 683 N N . GLN A 1 92 ? 26.339 14.463 -40.137 1.00 96.94 92 GLN A N 1
ATOM 684 C CA . GLN A 1 92 ? 26.057 15.384 -39.027 1.00 96.94 92 GLN A CA 1
ATOM 685 C C . GLN A 1 92 ? 24.559 15.470 -38.703 1.00 96.94 92 GLN A C 1
ATOM 687 O O . GLN A 1 92 ? 24.174 15.463 -37.530 1.00 96.94 92 GLN A O 1
ATOM 692 N N . GLU A 1 93 ? 23.705 15.491 -39.730 1.00 97.00 93 GLU A N 1
ATOM 693 C CA . GLU A 1 93 ? 22.248 15.433 -39.569 1.00 97.00 93 GLU A CA 1
ATOM 694 C C . GLU A 1 93 ? 21.825 14.137 -38.861 1.00 97.00 93 GLU A C 1
ATOM 696 O O . GLU A 1 93 ? 21.078 14.176 -37.882 1.00 97.00 93 GLU A O 1
ATOM 701 N N . LEU A 1 94 ? 22.369 12.993 -39.292 1.00 96.81 94 LEU A N 1
ATOM 702 C CA . LEU A 1 94 ? 22.089 11.700 -38.671 1.00 96.81 94 LEU A CA 1
ATOM 703 C C . LEU A 1 94 ? 22.551 11.650 -37.208 1.00 96.81 94 LEU A C 1
ATOM 705 O O . LEU A 1 94 ? 21.798 11.189 -36.354 1.00 96.81 94 LEU A O 1
ATOM 709 N N . ALA A 1 95 ? 23.749 12.156 -36.900 1.00 97.19 95 ALA A N 1
ATOM 710 C CA . ALA A 1 95 ? 24.248 12.223 -35.526 1.00 97.19 95 ALA A CA 1
ATOM 711 C C . ALA A 1 95 ? 23.321 13.058 -34.625 1.00 97.19 95 ALA A C 1
ATOM 713 O O . ALA A 1 95 ? 22.972 12.628 -33.527 1.00 97.19 95 ALA A O 1
ATOM 714 N N . SER A 1 96 ? 22.849 14.205 -35.123 1.00 96.50 96 SER A N 1
ATOM 715 C CA . SER A 1 96 ? 21.919 15.079 -34.393 1.00 96.50 96 SER A CA 1
ATOM 716 C C . SER A 1 96 ? 20.578 14.389 -34.111 1.00 96.50 96 SER A C 1
ATOM 718 O O . SER A 1 96 ? 20.038 14.502 -33.009 1.00 96.50 96 SER A O 1
ATOM 720 N N . LEU A 1 97 ? 20.049 13.638 -35.085 1.00 97.31 97 LEU A N 1
ATOM 721 C CA . LEU A 1 97 ? 18.814 12.864 -34.929 1.00 97.31 97 LEU A CA 1
ATOM 722 C C . LEU A 1 97 ? 18.967 11.712 -33.929 1.00 97.31 97 LEU A C 1
ATOM 724 O O . LEU A 1 97 ? 18.050 11.476 -33.142 1.00 97.31 97 LEU A O 1
ATOM 728 N N . ILE A 1 98 ? 20.113 11.023 -33.932 1.00 97.50 98 ILE A N 1
ATOM 729 C CA . ILE A 1 98 ? 20.417 9.959 -32.965 1.00 97.50 98 ILE A CA 1
ATOM 730 C C . ILE A 1 98 ? 20.432 10.532 -31.547 1.00 97.50 98 ILE A C 1
ATOM 732 O O . ILE A 1 98 ? 19.690 10.046 -30.698 1.00 97.50 98 ILE A O 1
ATOM 736 N N . THR A 1 99 ? 21.169 11.620 -31.310 1.00 97.50 99 THR A N 1
ATOM 737 C CA . THR A 1 99 ? 21.222 12.261 -29.987 1.00 97.50 99 THR A CA 1
ATOM 738 C C . THR A 1 99 ? 19.844 12.743 -29.523 1.00 97.50 99 THR A C 1
ATOM 740 O O . THR A 1 99 ? 19.478 12.575 -28.360 1.00 97.50 99 THR A O 1
ATOM 743 N N . ALA A 1 100 ? 19.033 13.311 -30.421 1.00 96.88 100 ALA A N 1
ATOM 744 C CA . ALA A 1 100 ? 17.669 13.717 -30.085 1.00 96.88 100 ALA A CA 1
ATOM 745 C C . ALA A 1 100 ? 16.781 12.519 -29.698 1.00 96.88 100 ALA A C 1
ATOM 747 O O . ALA A 1 100 ? 15.996 12.611 -28.750 1.00 96.88 100 ALA A O 1
ATOM 748 N N . ALA A 1 101 ? 16.914 11.392 -30.405 1.00 96.62 101 ALA A N 1
ATOM 749 C CA . ALA A 1 101 ? 16.185 10.167 -30.101 1.00 96.62 101 ALA A CA 1
ATOM 750 C C . ALA A 1 101 ? 16.620 9.553 -28.760 1.00 96.62 101 ALA A C 1
ATOM 752 O O . ALA A 1 101 ? 15.758 9.176 -27.966 1.00 96.62 101 ALA A O 1
ATOM 753 N N . GLU A 1 102 ? 17.925 9.507 -28.480 1.00 97.06 102 GLU A N 1
ATOM 754 C CA . GLU A 1 102 ? 18.485 9.022 -27.211 1.00 97.06 102 GLU A CA 1
ATOM 755 C C . GLU A 1 102 ? 17.948 9.829 -26.023 1.00 97.06 102 GLU A C 1
ATOM 757 O O . GLU A 1 102 ? 17.352 9.254 -25.110 1.00 97.06 102 GLU A O 1
ATOM 762 N N . ASN A 1 103 ? 18.024 11.162 -26.090 1.00 96.62 103 ASN A N 1
ATOM 763 C CA . ASN A 1 103 ? 17.510 12.048 -25.040 1.00 96.62 103 ASN A CA 1
ATOM 764 C C . ASN A 1 103 ? 15.996 11.872 -24.812 1.00 96.62 103 ASN A C 1
ATOM 766 O O . ASN A 1 103 ? 15.510 11.886 -23.676 1.00 96.62 103 ASN A O 1
ATOM 770 N N . ALA A 1 104 ? 15.223 11.696 -25.890 1.00 97.31 104 ALA A N 1
ATOM 771 C CA . ALA A 1 104 ? 13.782 11.475 -25.798 1.00 97.31 104 ALA A CA 1
ATOM 772 C C . ALA A 1 104 ? 13.441 10.121 -25.154 1.00 97.31 104 ALA A C 1
ATOM 774 O O . ALA A 1 104 ? 12.481 10.030 -24.381 1.00 97.31 104 ALA A O 1
ATOM 775 N N . ILE A 1 105 ? 14.215 9.074 -25.459 1.00 97.38 105 ILE A N 1
ATOM 776 C CA . ILE A 1 105 ? 14.073 7.748 -24.847 1.00 97.38 105 ILE A CA 1
ATOM 777 C C . ILE A 1 105 ? 14.426 7.813 -23.360 1.00 97.38 105 ILE A C 1
ATOM 779 O O . ILE A 1 105 ? 13.638 7.341 -22.541 1.00 97.38 105 ILE A O 1
ATOM 783 N N . GLU A 1 106 ? 15.544 8.441 -22.996 1.00 97.19 106 GLU A N 1
ATOM 784 C CA . GLU A 1 106 ? 15.987 8.576 -21.603 1.00 97.19 106 GLU A CA 1
ATOM 785 C C . GLU A 1 106 ? 14.964 9.336 -20.746 1.00 97.19 106 GLU A C 1
ATOM 787 O O . GLU A 1 106 ? 14.598 8.901 -19.649 1.00 97.19 106 GLU A O 1
ATOM 792 N N . THR A 1 107 ? 14.412 10.424 -21.287 1.00 97.12 107 THR A N 1
ATOM 793 C CA . THR A 1 107 ? 13.360 11.203 -20.621 1.00 97.12 107 THR A CA 1
ATOM 794 C C . THR A 1 107 ? 12.108 10.354 -20.383 1.00 97.12 107 THR A C 1
ATOM 796 O O . THR A 1 107 ? 11.572 10.321 -19.272 1.00 97.12 107 THR A O 1
ATOM 799 N N . LYS A 1 108 ? 11.645 9.620 -21.406 1.00 96.81 108 LYS A N 1
ATOM 800 C CA . LYS A 1 108 ? 10.474 8.734 -21.293 1.00 96.81 108 LYS A CA 1
ATOM 801 C C . LYS A 1 108 ? 10.702 7.593 -20.304 1.00 96.81 108 LYS A C 1
ATOM 803 O O . LYS A 1 108 ? 9.790 7.268 -19.548 1.00 96.81 108 LYS A O 1
ATOM 808 N N . LEU A 1 109 ? 11.900 7.010 -20.292 1.00 96.62 109 LEU A N 1
ATOM 809 C CA . LEU A 1 109 ? 12.271 5.950 -19.360 1.00 96.62 109 LEU A CA 1
ATOM 810 C C . LEU A 1 109 ? 12.253 6.458 -17.914 1.00 96.62 109 LEU A C 1
ATOM 812 O O . LEU A 1 109 ? 11.693 5.804 -17.037 1.00 96.62 109 LEU A O 1
ATOM 816 N N . THR A 1 110 ? 12.802 7.650 -17.678 1.00 96.88 110 THR A N 1
ATOM 817 C CA . THR A 1 110 ? 12.827 8.282 -16.353 1.00 96.88 110 THR A CA 1
ATOM 818 C C . THR A 1 110 ? 11.415 8.550 -15.832 1.00 96.88 110 THR A C 1
ATOM 820 O O . THR A 1 110 ? 11.087 8.158 -14.713 1.00 96.88 110 THR A O 1
ATOM 823 N N . LEU A 1 111 ? 10.546 9.134 -16.665 1.00 96.50 111 LEU A N 1
ATOM 824 C CA . LEU A 1 111 ? 9.136 9.369 -16.331 1.00 96.50 111 LEU A CA 1
ATOM 825 C C . LEU A 1 111 ? 8.387 8.067 -16.022 1.00 96.50 111 LEU A C 1
ATOM 827 O O . LEU A 1 111 ? 7.662 8.000 -15.031 1.00 96.50 111 LEU A O 1
ATOM 831 N N . ALA A 1 112 ? 8.575 7.027 -16.838 1.00 95.62 112 ALA A N 1
ATOM 832 C CA . ALA A 1 112 ? 7.939 5.731 -16.619 1.00 95.62 112 ALA A CA 1
ATOM 833 C C . ALA A 1 112 ? 8.400 5.089 -15.301 1.00 95.62 112 ALA A C 1
ATOM 835 O O . ALA A 1 112 ? 7.570 4.616 -14.524 1.00 95.62 112 ALA A O 1
ATOM 836 N N . ASN A 1 113 ? 9.703 5.127 -15.011 1.00 95.06 113 ASN A N 1
ATOM 837 C CA . ASN A 1 113 ? 10.257 4.612 -13.758 1.00 95.06 113 ASN A CA 1
ATOM 838 C C . ASN A 1 113 ? 9.711 5.366 -12.542 1.00 95.06 113 ASN A C 1
ATOM 840 O O . ASN A 1 113 ? 9.351 4.740 -11.546 1.00 95.06 113 ASN A O 1
ATOM 844 N N . GLN A 1 114 ? 9.596 6.693 -12.631 1.00 95.50 114 GLN A N 1
ATOM 845 C CA . GLN A 1 114 ? 9.028 7.506 -11.559 1.00 95.50 114 GLN A CA 1
ATOM 846 C C . GLN A 1 114 ? 7.551 7.161 -11.317 1.00 95.50 114 GLN A C 1
ATOM 848 O O . GLN A 1 114 ? 7.169 6.875 -10.186 1.00 95.50 114 GLN A O 1
ATOM 853 N N . GLN A 1 115 ? 6.743 7.068 -12.377 1.00 95.88 115 GLN A N 1
ATOM 854 C CA . GLN A 1 115 ? 5.333 6.677 -12.275 1.00 95.88 115 GLN A CA 1
ATOM 855 C C . GLN A 1 115 ? 5.145 5.274 -11.682 1.00 95.88 115 GLN A C 1
ATOM 857 O O . GLN A 1 115 ? 4.224 5.053 -10.891 1.00 95.88 115 GLN A O 1
ATOM 862 N N . ILE A 1 116 ? 6.002 4.318 -12.058 1.00 95.00 116 ILE A N 1
ATOM 863 C CA . ILE A 1 116 ? 5.988 2.963 -11.496 1.00 95.00 116 ILE A CA 1
ATOM 864 C C . ILE A 1 116 ? 6.315 3.009 -10.003 1.00 95.00 116 ILE A C 1
ATOM 866 O O . ILE A 1 116 ? 5.571 2.428 -9.211 1.00 95.00 116 ILE A O 1
ATOM 870 N N . ASN A 1 117 ? 7.371 3.725 -9.609 1.00 93.50 117 ASN A N 1
ATOM 871 C CA . ASN A 1 117 ? 7.746 3.862 -8.203 1.00 93.50 117 ASN A CA 1
ATOM 872 C C . ASN A 1 117 ? 6.633 4.507 -7.375 1.00 93.50 117 ASN A C 1
ATOM 874 O O . ASN A 1 117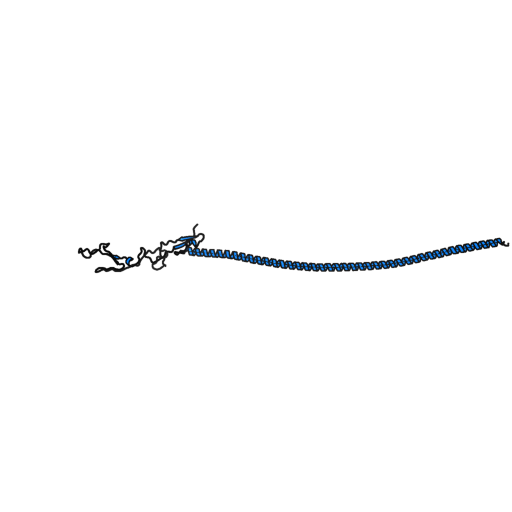 ? 6.266 3.954 -6.341 1.00 93.50 117 ASN A O 1
ATOM 878 N N . ASP A 1 118 ? 6.045 5.607 -7.842 1.00 94.62 118 ASP A N 1
ATOM 879 C CA . ASP A 1 118 ? 4.960 6.293 -7.135 1.00 94.62 118 ASP A CA 1
ATOM 880 C C . ASP A 1 118 ? 3.743 5.375 -6.953 1.00 94.62 118 ASP A C 1
ATOM 882 O O . ASP A 1 118 ? 3.151 5.299 -5.872 1.00 94.62 118 ASP A O 1
ATOM 886 N N . LYS A 1 119 ? 3.391 4.609 -7.995 1.00 94.44 119 LYS A N 1
ATOM 887 C CA . LYS A 1 119 ? 2.281 3.652 -7.938 1.00 94.44 119 LYS A CA 1
ATOM 888 C C . LYS A 1 119 ? 2.563 2.499 -6.975 1.00 94.44 119 LYS A C 1
ATOM 890 O O . LYS A 1 119 ? 1.656 2.099 -6.242 1.00 94.44 119 LYS A O 1
ATOM 895 N N . ILE A 1 120 ? 3.790 1.973 -6.964 1.00 93.19 120 ILE A N 1
ATOM 896 C CA . ILE A 1 120 ? 4.214 0.927 -6.024 1.00 93.19 120 ILE A CA 1
ATOM 897 C C . ILE A 1 120 ? 4.149 1.458 -4.594 1.00 93.19 120 ILE A C 1
ATOM 899 O O . ILE A 1 120 ? 3.498 0.834 -3.763 1.00 93.19 120 ILE A O 1
ATOM 903 N N . GLN A 1 121 ? 4.754 2.616 -4.318 1.00 91.62 121 GLN A N 1
ATOM 904 C CA . GLN A 1 121 ? 4.776 3.215 -2.981 1.00 91.62 121 GLN A CA 1
ATOM 905 C C . GLN A 1 121 ? 3.361 3.434 -2.447 1.00 91.62 121 GLN A C 1
ATOM 907 O O . GLN A 1 121 ? 3.042 2.990 -1.347 1.00 91.62 121 GLN A O 1
ATOM 912 N N . LYS A 1 122 ? 2.479 4.025 -3.260 1.00 93.06 122 LYS A N 1
ATOM 913 C CA . LYS A 1 122 ? 1.082 4.242 -2.878 1.00 93.06 122 LYS A CA 1
ATOM 914 C C . LYS A 1 122 ? 0.344 2.930 -2.594 1.00 93.06 122 LYS A C 1
ATOM 916 O O . LYS A 1 122 ? -0.294 2.803 -1.556 1.00 93.06 122 LYS A O 1
ATOM 921 N N . THR A 1 123 ? 0.459 1.945 -3.487 1.00 91.12 123 THR A N 1
ATOM 922 C CA . THR A 1 123 ? -0.249 0.660 -3.341 1.00 91.1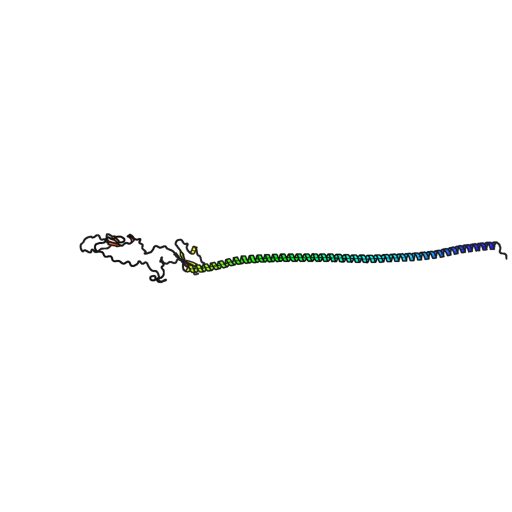2 123 THR A CA 1
ATOM 923 C C . THR A 1 123 ? 0.250 -0.121 -2.125 1.00 91.12 123 THR A C 1
ATOM 925 O O . THR A 1 123 ? -0.554 -0.678 -1.382 1.00 91.12 123 THR A O 1
ATOM 928 N N . VAL A 1 124 ? 1.568 -0.158 -1.908 1.00 88.38 124 VAL A N 1
ATOM 929 C CA . VAL A 1 124 ? 2.178 -0.839 -0.759 1.00 88.38 124 VAL A CA 1
ATOM 930 C C . VAL A 1 124 ? 1.762 -0.162 0.542 1.00 88.38 124 VAL A C 1
ATOM 932 O O . VAL A 1 124 ? 1.374 -0.865 1.471 1.00 88.38 124 VAL A O 1
ATOM 935 N N . GLN A 1 125 ? 1.778 1.173 0.600 1.00 87.12 125 GLN A N 1
ATOM 936 C CA . GLN A 1 125 ? 1.360 1.917 1.787 1.00 87.12 125 GLN A CA 1
ATOM 937 C C . GLN A 1 125 ? -0.107 1.635 2.135 1.00 87.12 125 GLN A C 1
ATOM 939 O O . GLN A 1 125 ? -0.396 1.213 3.250 1.00 87.12 125 GLN A O 1
ATOM 944 N N . GLU A 1 126 ? -1.020 1.787 1.172 1.00 85.12 126 GLU A N 1
ATOM 945 C CA . GLU A 1 126 ? -2.459 1.578 1.388 1.00 85.12 126 GLU A CA 1
ATOM 946 C C . GLU A 1 126 ? -2.771 0.133 1.817 1.00 85.12 126 GLU A C 1
ATOM 948 O O . GLU A 1 126 ? -3.553 -0.094 2.743 1.00 85.12 126 GLU A O 1
ATOM 953 N N . GLN A 1 127 ? -2.136 -0.863 1.187 1.00 81.62 127 GLN A N 1
ATOM 954 C CA . GLN A 1 127 ? -2.331 -2.270 1.553 1.00 81.62 127 GLN A CA 1
ATOM 955 C C . GLN A 1 127 ? -1.737 -2.605 2.923 1.00 81.62 127 GLN A C 1
ATOM 957 O O . GLN A 1 127 ? -2.345 -3.362 3.685 1.00 81.62 127 GLN A O 1
ATOM 962 N N . PHE A 1 128 ? -0.566 -2.053 3.251 1.00 78.25 128 PHE A N 1
ATOM 963 C CA . PHE A 1 128 ? 0.080 -2.288 4.537 1.00 78.25 128 PHE A CA 1
ATOM 964 C C . PHE A 1 128 ? -0.698 -1.633 5.679 1.00 78.25 128 PHE A C 1
ATOM 966 O O . PHE A 1 128 ? -0.928 -2.284 6.695 1.00 78.25 128 PHE A O 1
ATOM 973 N N . GLU A 1 129 ? -1.165 -0.395 5.506 1.00 79.56 129 GLU A N 1
ATOM 974 C CA . GLU A 1 129 ? -2.008 0.298 6.486 1.00 79.56 129 GLU A CA 1
ATOM 975 C C . GLU A 1 129 ? -3.321 -0.454 6.734 1.00 79.56 129 GLU A C 1
ATOM 977 O O . GLU A 1 129 ? -3.673 -0.702 7.888 1.00 79.56 129 GLU A O 1
ATOM 982 N N . ALA A 1 130 ? -4.007 -0.909 5.679 1.00 80.62 130 ALA A N 1
ATOM 983 C CA . ALA A 1 130 ? -5.246 -1.679 5.816 1.00 80.62 130 ALA A CA 1
ATOM 984 C C . ALA A 1 130 ? -5.036 -3.035 6.526 1.00 80.62 130 ALA A C 1
ATOM 986 O O . ALA A 1 130 ? -5.841 -3.447 7.373 1.00 80.62 130 ALA A O 1
ATOM 987 N N . ALA A 1 131 ? -3.943 -3.738 6.210 1.00 78.12 131 ALA A N 1
ATOM 988 C CA . ALA A 1 131 ? -3.594 -5.007 6.850 1.00 78.12 131 ALA A CA 1
ATOM 989 C C . ALA A 1 131 ? -3.153 -4.819 8.312 1.00 78.12 131 ALA A C 1
ATOM 991 O O . ALA A 1 131 ? -3.522 -5.616 9.187 1.00 78.12 131 ALA A O 1
ATOM 992 N N . ALA A 1 132 ? -2.389 -3.759 8.588 1.00 74.88 132 ALA A N 1
ATOM 993 C CA . ALA A 1 132 ? -1.961 -3.389 9.928 1.00 74.88 132 ALA A CA 1
ATOM 994 C C . ALA A 1 132 ? -3.164 -3.019 10.802 1.00 74.88 132 ALA A C 1
ATOM 996 O O . ALA A 1 132 ? -3.284 -3.569 11.896 1.00 74.88 132 ALA A O 1
ATOM 997 N N . ASP A 1 133 ? -4.090 -2.192 10.309 1.00 81.12 133 ASP A N 1
ATOM 998 C CA . ASP A 1 133 ? -5.308 -1.812 11.037 1.00 81.12 133 ASP A CA 1
ATOM 999 C C . ASP A 1 133 ? -6.150 -3.043 11.402 1.00 81.12 133 ASP A C 1
ATOM 1001 O O . ASP A 1 133 ? -6.503 -3.252 12.564 1.00 81.12 133 ASP A O 1
ATOM 1005 N N . THR A 1 134 ? -6.362 -3.950 10.444 1.00 85.88 134 THR A N 1
ATOM 1006 C CA . THR A 1 134 ? -7.112 -5.195 10.679 1.00 85.88 134 THR A CA 1
ATOM 1007 C C . THR A 1 134 ? -6.439 -6.076 11.738 1.00 85.88 134 THR A C 1
ATOM 1009 O O . THR A 1 134 ? -7.097 -6.586 12.650 1.00 85.88 134 THR A O 1
ATOM 1012 N N . THR A 1 135 ? -5.115 -6.234 11.654 1.00 86.94 135 THR A N 1
ATOM 1013 C CA . THR A 1 135 ? -4.337 -7.066 12.585 1.00 86.94 135 THR A CA 1
ATOM 1014 C C . THR A 1 135 ? -4.304 -6.467 13.990 1.00 86.94 135 THR A C 1
ATOM 1016 O O . THR A 1 135 ? -4.480 -7.182 14.980 1.00 86.94 135 THR A O 1
ATOM 1019 N N . VAL A 1 136 ? -4.093 -5.153 14.098 1.00 84.88 136 VAL A N 1
ATOM 1020 C CA . VAL A 1 136 ? -4.071 -4.429 15.375 1.00 84.88 136 VAL A CA 1
ATOM 1021 C C . VAL A 1 136 ? -5.450 -4.475 16.025 1.00 84.88 136 VAL A C 1
ATOM 1023 O O . VAL A 1 136 ? -5.552 -4.852 17.193 1.00 84.88 136 VAL A O 1
ATOM 1026 N N . LYS A 1 137 ? -6.520 -4.211 15.269 1.00 86.19 137 LYS A N 1
ATOM 1027 C CA . LYS A 1 137 ? -7.903 -4.307 15.752 1.00 86.19 137 LYS A CA 1
ATOM 1028 C C . LYS A 1 137 ? -8.243 -5.711 16.251 1.00 86.19 137 LYS A C 1
ATOM 1030 O O . LYS A 1 137 ? -8.848 -5.849 17.312 1.00 86.19 137 LYS A O 1
ATOM 1035 N N . ALA A 1 138 ? -7.807 -6.760 15.548 1.00 88.62 138 ALA A N 1
ATOM 1036 C CA . ALA A 1 138 ? -7.997 -8.143 15.988 1.00 88.62 138 ALA A CA 1
ATOM 1037 C C . ALA A 1 138 ? -7.270 -8.445 17.312 1.00 88.62 138 ALA A C 1
ATOM 1039 O O . ALA A 1 138 ? -7.858 -9.046 18.216 1.00 88.62 138 ALA A O 1
ATOM 1040 N N . LYS A 1 139 ? -6.018 -7.990 17.465 1.00 88.44 139 LYS A N 1
ATOM 1041 C CA . LYS A 1 139 ? -5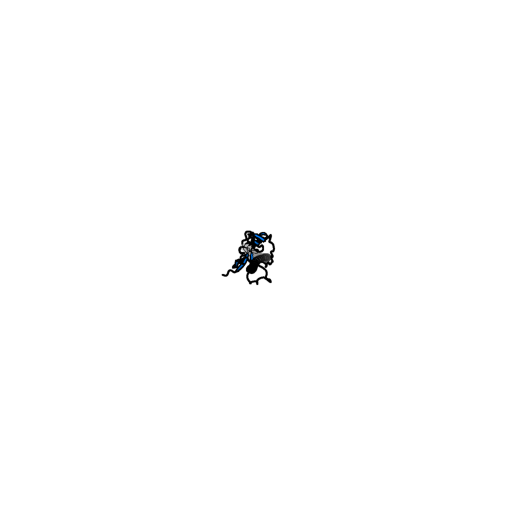.253 -8.142 18.715 1.00 88.44 139 LYS A CA 1
ATOM 1042 C C . LYS A 1 139 ? -5.888 -7.376 19.876 1.00 88.44 139 LYS A C 1
ATOM 1044 O O . LYS A 1 139 ? -6.025 -7.939 20.958 1.00 88.44 139 LYS A O 1
ATOM 1049 N N . ILE A 1 140 ? -6.321 -6.135 19.644 1.00 88.38 140 ILE A N 1
ATOM 1050 C CA . ILE A 1 140 ? -7.013 -5.312 20.646 1.00 88.38 140 ILE A CA 1
ATOM 1051 C C . ILE A 1 140 ? -8.312 -5.991 21.085 1.00 88.38 140 ILE A C 1
ATOM 1053 O O . ILE A 1 140 ? -8.521 -6.178 22.279 1.00 88.38 140 ILE A O 1
ATOM 1057 N N . ASN A 1 141 ? -9.149 -6.431 20.142 1.00 88.88 141 ASN A N 1
ATOM 1058 C CA . ASN A 1 141 ? -10.395 -7.130 20.463 1.00 88.88 141 ASN A CA 1
ATOM 1059 C C . ASN A 1 141 ? -10.142 -8.418 21.254 1.00 88.88 141 ASN A C 1
ATOM 1061 O O . ASN A 1 141 ? -10.877 -8.715 22.191 1.00 88.88 141 ASN A O 1
ATOM 1065 N N . THR A 1 142 ? -9.086 -9.162 20.914 1.00 92.44 142 THR A N 1
ATOM 1066 C CA . THR A 1 142 ? -8.692 -10.368 21.656 1.00 92.44 142 THR A CA 1
ATOM 1067 C C . THR A 1 142 ? -8.309 -10.023 23.095 1.00 92.44 142 THR A C 1
ATOM 1069 O O . THR A 1 142 ? -8.874 -10.594 24.023 1.00 92.44 142 THR A O 1
ATOM 1072 N N . ALA A 1 143 ? -7.436 -9.033 23.299 1.00 91.50 143 ALA A N 1
ATOM 1073 C CA . ALA A 1 143 ? -7.002 -8.609 24.631 1.00 91.50 143 ALA A CA 1
ATOM 1074 C C . ALA A 1 143 ? -8.153 -8.039 25.484 1.00 91.50 143 ALA A C 1
ATOM 1076 O O . ALA A 1 143 ? -8.247 -8.321 26.683 1.00 91.50 143 ALA A O 1
ATOM 1077 N N . ILE A 1 144 ? -9.056 -7.267 24.867 1.00 92.06 144 ILE A N 1
ATOM 1078 C CA . ILE A 1 144 ? -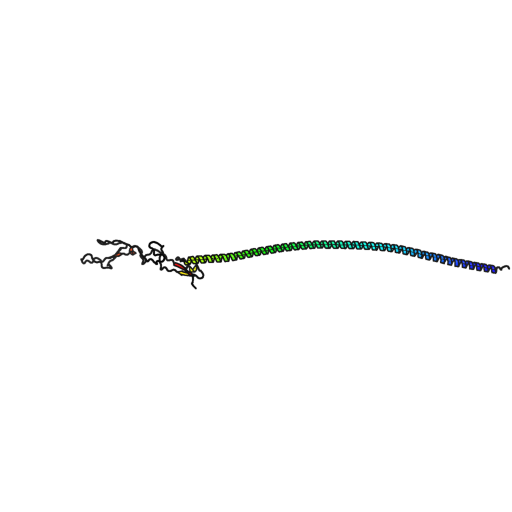10.273 -6.766 25.519 1.00 92.06 144 ILE A CA 1
ATOM 1079 C C . ILE A 1 144 ? -11.152 -7.942 25.941 1.00 92.06 144 ILE A C 1
ATOM 1081 O O . ILE A 1 144 ? -11.544 -8.009 27.104 1.00 92.06 144 ILE A O 1
ATOM 1085 N N . ASN A 1 145 ? -11.419 -8.890 25.040 1.00 94.50 145 ASN A N 1
ATOM 1086 C CA . ASN A 1 145 ? -12.251 -10.051 25.344 1.00 94.50 145 ASN A CA 1
ATOM 1087 C C . ASN A 1 145 ? -11.649 -10.896 26.470 1.00 94.50 145 ASN A C 1
ATOM 1089 O O . ASN A 1 145 ? -12.362 -11.236 27.407 1.00 94.50 145 ASN A O 1
ATOM 1093 N N . GLU A 1 146 ? -10.346 -11.179 26.439 1.00 94.62 146 GLU A N 1
ATOM 1094 C CA . GLU A 1 146 ? -9.658 -11.903 27.517 1.00 94.62 146 GLU A CA 1
ATOM 1095 C C . GLU A 1 146 ? -9.775 -11.188 28.870 1.00 94.62 146 GLU A C 1
ATOM 1097 O O . GLU A 1 146 ? -9.956 -11.830 29.906 1.00 94.62 146 GLU A O 1
ATOM 1102 N N . THR A 1 147 ? -9.699 -9.856 28.870 1.00 95.25 147 THR A N 1
ATOM 1103 C CA . THR A 1 147 ? -9.845 -9.042 30.084 1.00 95.25 147 THR A CA 1
ATOM 1104 C C . THR A 1 147 ? -11.284 -9.061 30.599 1.00 95.25 147 THR A C 1
ATOM 1106 O O . THR A 1 147 ? -11.508 -9.305 31.784 1.00 95.25 147 THR A O 1
ATOM 1109 N N . LEU A 1 148 ? -12.266 -8.856 29.717 1.00 95.50 148 LEU A N 1
ATOM 1110 C CA . LEU A 1 148 ? -13.687 -8.887 30.066 1.00 95.50 148 LEU A CA 1
ATOM 1111 C C . LEU A 1 148 ? -14.112 -10.264 30.574 1.00 95.50 148 LEU A C 1
ATOM 1113 O O . LEU A 1 148 ? -14.817 -10.341 31.574 1.00 95.50 148 LEU A O 1
ATOM 1117 N N . ILE A 1 149 ? -13.632 -11.343 29.951 1.00 96.62 149 ILE A N 1
ATOM 1118 C CA . ILE A 1 149 ? -13.865 -12.713 30.417 1.00 96.62 149 ILE A CA 1
ATOM 1119 C C . ILE A 1 149 ? -13.397 -12.862 31.868 1.00 96.62 149 ILE A C 1
ATOM 1121 O O . ILE A 1 149 ? -14.179 -13.305 32.704 1.00 96.62 149 ILE A O 1
ATOM 1125 N N . LYS A 1 150 ? -12.170 -12.435 32.198 1.00 95.50 150 LYS A N 1
ATOM 1126 C CA . LYS A 1 150 ? -11.644 -12.512 33.576 1.00 95.50 150 LYS A CA 1
ATOM 1127 C C . LYS A 1 150 ? -12.478 -11.703 34.570 1.00 95.50 150 LYS A C 1
ATOM 1129 O O . LYS A 1 150 ? -12.689 -12.150 35.693 1.00 95.50 150 LYS A O 1
ATOM 1134 N N . ILE A 1 151 ? -12.955 -10.523 34.173 1.00 95.12 151 ILE A N 1
ATOM 1135 C CA . ILE A 1 151 ? -13.828 -9.694 35.016 1.00 95.12 151 ILE A CA 1
ATOM 1136 C C . ILE A 1 151 ? -15.162 -10.408 35.252 1.00 95.12 151 ILE A C 1
ATOM 1138 O O . ILE A 1 151 ? -15.589 -10.554 36.394 1.00 95.12 151 ILE A O 1
ATOM 1142 N N . PHE A 1 152 ? -15.798 -10.902 34.193 1.00 96.56 152 PHE A N 1
ATOM 1143 C CA . PHE A 1 152 ? -17.124 -11.509 34.265 1.00 96.56 152 PHE A CA 1
ATOM 1144 C C . PHE A 1 152 ? -17.139 -12.913 34.873 1.00 96.56 152 PHE A C 1
ATOM 1146 O O . PHE A 1 152 ? -18.175 -13.345 35.378 1.00 96.56 152 PHE A O 1
ATOM 1153 N N . GLN A 1 153 ? -15.998 -13.600 34.910 1.00 95.31 153 GLN A N 1
ATOM 1154 C CA . GLN A 1 153 ? -15.818 -14.801 35.728 1.00 95.31 153 GLN A CA 1
ATOM 1155 C C . GLN A 1 153 ? -15.956 -14.511 37.233 1.00 95.31 153 GLN A C 1
ATOM 1157 O O . GLN A 1 153 ? -16.388 -15.391 37.973 1.00 95.31 153 GLN A O 1
ATOM 1162 N N . ASN A 1 154 ? -15.653 -13.287 37.686 1.00 93.19 154 ASN A N 1
ATOM 1163 C CA . ASN A 1 154 ? -15.825 -12.884 39.089 1.00 93.19 154 ASN A CA 1
ATOM 1164 C C . ASN A 1 154 ? -17.250 -12.413 39.419 1.00 93.19 154 ASN A C 1
ATOM 1166 O O . ASN A 1 154 ? -17.602 -12.337 40.595 1.00 93.19 154 ASN A O 1
ATOM 1170 N N . GLY A 1 155 ? -18.060 -12.084 38.411 1.00 93.75 155 GLY A N 1
ATOM 1171 C CA . GLY A 1 155 ? -19.464 -11.724 38.583 1.00 93.75 155 GLY A CA 1
ATOM 1172 C C . GLY A 1 155 ? -19.924 -10.531 37.738 1.00 93.75 155 GLY A C 1
ATOM 1173 O O . GLY A 1 155 ? -19.132 -9.697 37.301 1.00 93.75 155 GLY A O 1
ATOM 1174 N N . TYR A 1 156 ? -21.234 -10.437 37.533 1.00 96.00 156 TYR A N 1
ATOM 1175 C CA . TYR A 1 156 ? -21.927 -9.341 36.859 1.00 96.00 156 TYR A CA 1
ATOM 1176 C C . TYR A 1 156 ? -23.289 -9.102 37.517 1.00 96.00 156 TYR A C 1
ATOM 1178 O O . TYR A 1 156 ? -24.072 -10.035 37.678 1.00 96.00 156 TYR A O 1
ATOM 1186 N N . VAL A 1 157 ? -23.587 -7.855 37.882 1.00 95.69 157 VAL A N 1
ATOM 1187 C CA . VAL A 1 157 ? -24.864 -7.478 38.507 1.00 95.69 157 VAL A CA 1
ATOM 1188 C C . VAL A 1 157 ? -25.832 -6.968 37.443 1.00 95.69 157 VAL A C 1
ATOM 1190 O O . VAL A 1 157 ? -25.563 -5.962 36.788 1.00 95.69 157 VAL A O 1
ATOM 1193 N N . GLN A 1 158 ? -26.982 -7.627 37.310 1.00 96.19 158 GLN A N 1
ATOM 1194 C CA . GLN A 1 158 ? -28.098 -7.174 36.484 1.00 96.19 158 GLN A CA 1
ATOM 1195 C C . GLN A 1 158 ? -29.142 -6.463 37.356 1.00 96.19 158 GLN A C 1
ATOM 1197 O O . GLN A 1 158 ? -29.807 -7.079 38.192 1.00 96.19 158 GLN A O 1
ATOM 1202 N N . TRP A 1 159 ? -29.319 -5.162 37.128 1.00 96.44 159 TRP A N 1
ATOM 1203 C CA . TRP A 1 159 ? -30.380 -4.368 37.755 1.00 96.44 159 TRP A CA 1
ATOM 1204 C C . TRP A 1 159 ? -31.752 -4.609 37.080 1.00 96.44 159 TRP A C 1
ATOM 1206 O O . TRP A 1 159 ? -31.770 -5.008 35.916 1.00 96.44 159 TRP A O 1
ATOM 1216 N N . PRO A 1 160 ? -32.898 -4.302 37.734 1.00 92.25 160 PRO A N 1
ATOM 1217 C CA . PRO A 1 160 ? -34.266 -4.607 37.257 1.00 92.25 160 PRO A CA 1
ATOM 1218 C C . PRO A 1 160 ? -34.690 -4.136 35.851 1.00 92.25 160 PRO A C 1
ATOM 1220 O O . PRO A 1 160 ? -35.775 -4.478 35.400 1.00 92.25 160 PRO A O 1
ATOM 1223 N N . TRP A 1 161 ? -33.862 -3.363 35.153 1.00 92.69 161 TRP A N 1
ATOM 1224 C CA . TRP A 1 161 ? -34.142 -2.821 33.815 1.00 92.69 161 TRP A CA 1
ATOM 1225 C C . TRP A 1 161 ? -33.022 -3.110 32.819 1.00 92.69 161 TRP A C 1
ATOM 1227 O O . TRP A 1 161 ? -33.074 -2.671 31.673 1.00 92.69 161 TRP A O 1
ATOM 1237 N N . MET A 1 162 ? -31.977 -3.804 33.268 1.00 95.00 162 MET A N 1
ATOM 1238 C CA . MET A 1 162 ? -30.868 -4.170 32.410 1.00 95.00 162 MET A CA 1
ATOM 1239 C C . MET A 1 162 ? -31.221 -5.423 31.614 1.00 95.00 162 MET A C 1
ATOM 1241 O O . MET A 1 162 ? -31.840 -6.343 32.162 1.00 95.00 162 MET A O 1
ATOM 1245 N N . PRO A 1 163 ? -30.806 -5.488 30.340 1.00 95.62 163 PRO A N 1
ATOM 1246 C CA . PRO A 1 163 ? -30.913 -6.713 29.570 1.00 95.62 163 PRO A CA 1
ATOM 1247 C C . PRO A 1 163 ? -30.091 -7.828 30.226 1.00 95.62 163 PRO A C 1
ATOM 1249 O O . PRO A 1 163 ? -29.130 -7.573 30.959 1.00 95.62 163 PRO A O 1
ATOM 1252 N N . LYS A 1 164 ? -30.454 -9.080 29.939 1.00 95.25 164 LYS A N 1
ATOM 1253 C CA . LYS A 1 164 ? -29.648 -10.227 30.364 1.00 95.25 164 LYS A CA 1
ATOM 1254 C C . LYS A 1 164 ? -28.249 -10.129 29.748 1.00 95.25 164 LYS A C 1
ATOM 1256 O O . LYS A 1 164 ? -28.144 -9.777 28.566 1.00 95.25 164 LYS A O 1
ATOM 1261 N N . PRO A 1 165 ? -27.183 -10.485 30.482 1.00 95.50 165 PRO A N 1
ATOM 1262 C CA . PRO A 1 165 ? -25.818 -10.305 29.996 1.00 95.50 165 PRO A CA 1
ATOM 1263 C C . PRO A 1 165 ? -25.531 -11.095 28.714 1.00 95.50 165 PRO A C 1
ATOM 1265 O O . PRO A 1 165 ? -24.792 -10.608 27.867 1.00 95.50 165 PRO A O 1
ATOM 1268 N N . GLU A 1 166 ? -26.189 -12.238 28.502 1.00 93.12 166 GLU A N 1
ATOM 1269 C CA . GLU A 1 166 ? -26.092 -13.040 27.270 1.00 93.12 166 GLU A CA 1
ATOM 1270 C C . GLU A 1 166 ? -26.480 -12.283 25.990 1.00 93.12 166 GLU A C 1
ATOM 1272 O O . GLU A 1 166 ? -25.984 -12.593 24.910 1.00 93.12 166 GLU A O 1
ATOM 1277 N N . THR A 1 167 ? -27.337 -11.265 26.107 1.00 93.94 167 THR A N 1
ATOM 1278 C CA . THR A 1 167 ? -27.780 -10.447 24.966 1.00 93.94 167 THR A CA 1
ATOM 1279 C C . THR A 1 167 ? -26.838 -9.280 24.665 1.00 93.94 167 THR A C 1
ATOM 1281 O O . THR A 1 167 ? -26.937 -8.674 23.602 1.00 93.94 167 THR A O 1
ATOM 1284 N N . VAL A 1 168 ? -25.920 -8.965 25.587 1.00 92.56 168 VAL A N 1
ATOM 1285 C CA . VAL A 1 168 ? -24.986 -7.829 25.487 1.00 92.56 168 VAL A CA 1
ATOM 1286 C C . VAL A 1 168 ? -23.549 -8.302 25.276 1.00 92.56 168 VAL A C 1
ATOM 1288 O O . VAL A 1 168 ? -22.800 -7.701 24.511 1.00 92.56 168 VAL A O 1
ATOM 1291 N N . PHE A 1 169 ? -23.162 -9.390 25.940 1.00 93.50 169 PHE A N 1
ATOM 1292 C CA . PHE A 1 169 ? -21.812 -9.932 25.941 1.00 93.50 169 PHE A CA 1
ATOM 1293 C C . PHE A 1 169 ? -21.837 -11.414 25.568 1.00 93.50 169 PHE A C 1
ATOM 1295 O O . PHE A 1 169 ? -22.353 -12.249 26.314 1.00 93.50 169 PHE A O 1
ATOM 1302 N N . SER A 1 170 ? -21.216 -11.738 24.434 1.00 91.94 170 SER A N 1
ATOM 1303 C CA . SER A 1 170 ? -21.054 -13.107 23.951 1.00 91.94 170 SER A CA 1
ATOM 1304 C C . SER A 1 170 ? -19.580 -13.410 23.720 1.00 91.94 170 SER A C 1
ATOM 1306 O O . SER A 1 170 ? -18.882 -12.682 23.012 1.00 91.94 170 SER A O 1
ATOM 1308 N N . PHE A 1 171 ? -19.111 -14.500 24.323 1.00 94.25 171 PHE A N 1
ATOM 1309 C CA . PHE A 1 171 ? -17.738 -14.970 24.201 1.00 94.25 171 PHE A CA 1
ATOM 1310 C C . PHE A 1 171 ? -17.759 -16.431 23.762 1.00 94.25 171 PHE A C 1
ATOM 1312 O O . PHE A 1 171 ? -18.394 -17.278 24.391 1.00 94.25 171 PHE A O 1
ATOM 1319 N N . LYS A 1 172 ? -17.057 -16.745 22.670 1.00 92.50 172 LYS A N 1
ATOM 1320 C CA . LYS A 1 172 ? -17.002 -18.108 22.133 1.00 92.50 172 LYS A CA 1
ATOM 1321 C C . LYS A 1 172 ? -16.438 -19.074 23.184 1.00 92.50 172 LYS A C 1
ATOM 1323 O O . LYS A 1 172 ? -15.342 -18.854 23.689 1.00 92.50 172 LYS A O 1
ATOM 1328 N N . GLY A 1 173 ? -17.166 -20.157 23.465 1.00 94.56 173 GLY A N 1
ATOM 1329 C CA . GLY A 1 173 ? -16.766 -21.172 24.450 1.00 94.56 173 GLY A CA 1
ATOM 1330 C C . GLY A 1 173 ? -17.109 -20.825 25.902 1.00 94.56 173 GLY A C 1
ATOM 1331 O O . GLY A 1 173 ? -16.640 -21.513 26.806 1.00 94.56 173 GLY A O 1
ATOM 1332 N N . TYR A 1 174 ? -17.916 -19.788 26.135 1.00 96.38 174 TYR A N 1
ATOM 1333 C CA . TYR A 1 174 ? -18.393 -19.404 27.460 1.00 96.38 174 TYR A CA 1
ATOM 1334 C C . TYR A 1 174 ? -19.917 -19.278 27.487 1.00 96.38 174 TYR A C 1
ATOM 1336 O O . TYR A 1 174 ? -20.547 -18.995 26.468 1.00 96.38 174 TYR A O 1
ATOM 1344 N N . ARG A 1 175 ? -20.502 -19.467 28.670 1.00 95.88 175 ARG A N 1
ATOM 1345 C CA . ARG A 1 175 ? -21.929 -19.282 28.951 1.00 95.88 175 ARG A CA 1
ATOM 1346 C C . ARG A 1 175 ? -22.120 -18.443 30.209 1.00 95.88 175 ARG A C 1
ATOM 1348 O O . ARG A 1 175 ? -21.284 -18.476 31.109 1.00 95.88 175 ARG A O 1
ATOM 1355 N N . TRP A 1 176 ? -23.231 -17.727 30.290 1.00 97.06 176 TRP A N 1
ATOM 1356 C CA . TRP A 1 176 ? -23.637 -17.040 31.512 1.00 97.06 176 TRP A CA 1
ATOM 1357 C C . TRP A 1 176 ? -24.429 -17.989 32.411 1.00 97.06 176 TRP A C 1
ATOM 1359 O O . TRP A 1 176 ? -25.307 -18.705 31.935 1.00 97.06 176 TRP A O 1
ATOM 1369 N N . ALA A 1 177 ? -24.118 -17.987 33.704 1.00 95.88 177 ALA A N 1
ATOM 1370 C CA . ALA A 1 177 ? -24.828 -18.744 34.725 1.00 95.88 177 ALA A CA 1
ATOM 1371 C C . ALA A 1 177 ? -25.296 -17.800 35.835 1.00 95.88 177 ALA A C 1
ATOM 1373 O O . ALA A 1 177 ? -24.521 -16.974 36.321 1.00 95.88 177 ALA A O 1
ATOM 1374 N N . GLU A 1 178 ? -26.563 -17.912 36.222 1.00 95.88 178 GLU A N 1
ATOM 1375 C CA . GLU A 1 178 ? -27.109 -17.194 37.371 1.00 95.88 178 GLU A CA 1
ATOM 1376 C C . GLU A 1 178 ? -26.528 -17.777 38.664 1.00 95.88 178 GLU A C 1
ATOM 1378 O O . GLU A 1 178 ? -26.408 -18.996 38.815 1.00 95.88 178 GLU A O 1
ATOM 1383 N N . VAL A 1 179 ? -26.129 -16.906 39.586 1.00 94.75 179 VAL A N 1
ATOM 1384 C CA . VAL A 1 179 ? -25.635 -17.296 40.904 1.00 94.75 179 VAL A CA 1
ATOM 1385 C C . VAL A 1 179 ? -26.782 -17.176 41.894 1.00 94.75 179 VAL A C 1
ATOM 1387 O O . VAL A 1 179 ? -27.257 -16.074 42.164 1.00 94.75 179 VAL A O 1
ATOM 1390 N N . ASN A 1 180 ? -27.206 -18.311 42.445 1.00 93.44 180 ASN A N 1
ATOM 1391 C CA . ASN A 1 180 ? -28.244 -18.343 43.462 1.00 93.44 180 ASN A CA 1
ATOM 1392 C C . ASN A 1 180 ? -27.626 -18.255 44.866 1.00 93.44 180 ASN A C 1
ATOM 1394 O O . ASN A 1 180 ? -26.866 -19.135 45.263 1.00 93.44 180 ASN A O 1
ATOM 1398 N N . TYR A 1 181 ? -27.969 -17.193 45.592 1.00 92.19 181 TYR A N 1
ATOM 1399 C CA . TYR A 1 181 ? -27.620 -16.977 47.001 1.00 92.19 181 TYR A CA 1
ATOM 1400 C C . TYR A 1 181 ? -28.868 -16.980 47.900 1.00 92.19 181 TYR A C 1
ATOM 1402 O O . TYR A 1 181 ? -28.881 -16.311 48.931 1.00 92.19 181 TYR A O 1
ATOM 1410 N N . ASP A 1 182 ? -29.953 -17.619 47.449 1.00 91.56 182 ASP A N 1
ATOM 1411 C CA . ASP A 1 182 ? -31.211 -17.808 48.184 1.00 91.56 182 ASP A CA 1
ATOM 1412 C C . ASP A 1 182 ? -31.810 -16.507 48.765 1.00 91.56 182 ASP A C 1
ATOM 1414 O O . ASP A 1 182 ? -32.495 -16.497 49.781 1.00 91.56 182 ASP A O 1
ATOM 1418 N N . GLY A 1 183 ? -31.570 -15.374 48.090 1.00 90.69 183 GLY A N 1
ATOM 1419 C CA . GLY A 1 183 ? -32.075 -14.055 48.493 1.00 90.69 183 GLY A CA 1
ATOM 1420 C C . GLY A 1 183 ? -31.257 -13.333 49.573 1.00 90.69 183 GLY A C 1
ATOM 1421 O O . GLY A 1 183 ? -31.687 -12.279 50.042 1.00 90.69 183 GLY A O 1
ATOM 1422 N N . CYS A 1 184 ? -30.077 -13.839 49.943 1.00 91.19 184 CYS A N 1
ATOM 1423 C CA . CYS A 1 184 ? -29.240 -13.268 50.998 1.00 91.19 184 CYS A CA 1
ATOM 1424 C C . CYS A 1 184 ? -28.829 -11.801 50.774 1.00 91.19 184 CYS A C 1
ATOM 1426 O O . CYS A 1 184 ? -28.452 -11.375 49.678 1.00 91.19 184 CYS A O 1
ATOM 1428 N N . PHE A 1 185 ? -28.763 -11.043 51.875 1.00 90.44 185 PHE A N 1
ATOM 1429 C CA . PHE A 1 185 ? -28.090 -9.745 51.912 1.00 90.44 185 PHE A CA 1
ATOM 1430 C C . PHE A 1 185 ? -26.589 -9.901 52.147 1.00 90.44 185 PHE A C 1
ATOM 1432 O O . PHE A 1 185 ? -26.147 -10.576 53.076 1.00 90.44 185 PHE A O 1
ATOM 1439 N N . PHE A 1 186 ? -25.790 -9.180 51.362 1.00 89.25 186 PHE A N 1
ATOM 1440 C CA . PHE A 1 186 ? -24.342 -9.145 51.538 1.00 89.25 186 PHE A CA 1
ATOM 1441 C C . PHE A 1 186 ? -23.911 -8.046 52.508 1.00 89.25 186 PHE A C 1
ATOM 1443 O O . PHE A 1 186 ? -24.367 -6.903 52.438 1.00 89.25 186 PHE A O 1
ATOM 1450 N N . ARG A 1 187 ? -22.957 -8.380 53.380 1.00 87.94 187 ARG A N 1
ATOM 1451 C CA . ARG A 1 187 ? -22.277 -7.441 54.280 1.00 87.94 187 ARG A CA 1
ATOM 1452 C C . ARG A 1 187 ? -20.763 -7.602 54.184 1.00 87.94 187 ARG A C 1
ATOM 1454 O O . ARG A 1 187 ? -20.261 -8.674 53.862 1.00 87.94 187 ARG A O 1
ATOM 1461 N N . ALA A 1 188 ? -20.023 -6.542 54.498 1.00 90.88 188 ALA A N 1
ATOM 1462 C CA . ALA A 1 188 ? -18.567 -6.609 54.570 1.00 90.88 188 ALA A CA 1
ATOM 1463 C C . ALA A 1 188 ? -18.095 -7.469 55.759 1.00 90.88 188 ALA A C 1
ATOM 1465 O O . ALA A 1 188 ? -18.756 -7.527 56.801 1.00 90.88 188 ALA A O 1
ATOM 1466 N N . LYS A 1 189 ? -16.913 -8.084 55.612 1.00 89.81 189 LYS A N 1
ATOM 1467 C CA . LYS A 1 189 ? -16.221 -8.802 56.694 1.00 89.81 189 LYS A CA 1
ATOM 1468 C C . LYS A 1 189 ? -16.016 -7.898 57.917 1.00 89.81 189 LYS A C 1
ATOM 1470 O O . LYS A 1 189 ? -15.726 -6.711 57.771 1.00 89.81 189 LYS A O 1
ATOM 1475 N N . GLY A 1 190 ? -16.113 -8.459 59.119 1.00 88.12 190 GLY A N 1
ATOM 1476 C CA . GLY A 1 190 ? -15.959 -7.703 60.360 1.00 88.12 190 GLY A CA 1
ATOM 1477 C C . GLY A 1 190 ? -16.352 -8.510 61.594 1.00 88.12 190 GLY A C 1
ATOM 1478 O O . GLY A 1 190 ? -16.703 -9.677 61.477 1.00 88.12 190 GLY A O 1
ATOM 1479 N N . LYS A 1 191 ? -16.292 -7.861 62.762 1.00 86.56 191 LYS A N 1
ATOM 1480 C CA . LYS A 1 191 ? -16.381 -8.470 64.102 1.00 86.56 191 LYS A CA 1
ATOM 1481 C C . LYS A 1 191 ? -17.434 -9.579 64.244 1.00 86.56 191 LYS A C 1
ATOM 1483 O O . LYS A 1 191 ? -17.087 -10.675 64.657 1.00 86.56 191 LYS A O 1
ATOM 1488 N N . ASP A 1 192 ? -18.682 -9.281 63.887 1.00 87.75 192 ASP A N 1
ATOM 1489 C CA . ASP A 1 192 ? -19.828 -10.173 64.115 1.00 87.75 192 ASP A CA 1
ATOM 1490 C C . ASP A 1 192 ? -20.339 -10.834 62.818 1.00 87.75 192 ASP A C 1
ATOM 1492 O O . ASP A 1 192 ? -21.455 -11.351 62.779 1.00 87.75 192 ASP A O 1
ATOM 1496 N N . ALA A 1 193 ? -19.574 -10.757 61.724 1.00 90.69 193 ALA A N 1
ATOM 1497 C CA . ALA A 1 193 ? -19.903 -11.446 60.478 1.00 90.69 193 ALA A CA 1
ATOM 1498 C C . ALA A 1 193 ? -19.313 -12.862 60.493 1.00 90.69 193 ALA A C 1
ATOM 1500 O O . ALA A 1 193 ? -18.203 -13.063 60.993 1.00 90.69 193 ALA A O 1
ATOM 1501 N N . ASN A 1 194 ? -20.013 -13.827 59.890 1.00 90.12 194 ASN A N 1
ATOM 1502 C CA . ASN A 1 194 ? -19.409 -15.124 59.591 1.00 90.12 194 ASN A CA 1
ATOM 1503 C C . ASN A 1 194 ? -18.125 -14.924 58.752 1.00 90.12 194 ASN A C 1
ATOM 1505 O O . ASN A 1 194 ? -18.002 -13.925 58.029 1.00 90.12 194 ASN A O 1
ATOM 1509 N N . PRO A 1 195 ? -17.156 -15.858 58.814 1.00 88.31 195 PRO A N 1
ATOM 1510 C CA . PRO A 1 195 ? -16.015 -15.859 57.902 1.00 88.31 195 PRO A CA 1
ATOM 1511 C C . PRO A 1 195 ? -16.455 -15.774 56.432 1.00 88.31 195 PRO A C 1
ATOM 1513 O O . PRO A 1 195 ? -17.571 -16.154 56.097 1.00 88.31 195 PRO A O 1
ATOM 1516 N N . PHE A 1 196 ? -15.565 -15.341 55.532 1.00 83.12 196 PHE A N 1
ATOM 1517 C CA . PHE A 1 196 ? -15.891 -15.110 54.110 1.00 83.12 196 PHE A CA 1
ATOM 1518 C C . PHE A 1 196 ? -16.524 -16.327 53.396 1.00 83.12 196 PHE A C 1
ATOM 1520 O O . PHE A 1 196 ? -17.322 -16.142 52.489 1.00 83.12 196 PHE A O 1
ATOM 1527 N N . ASN A 1 197 ? -16.233 -17.550 53.860 1.00 84.88 197 ASN A N 1
ATOM 1528 C CA . ASN A 1 197 ? -16.838 -18.807 53.391 1.00 84.88 197 ASN A CA 1
ATOM 1529 C C . ASN A 1 197 ? -17.583 -19.558 54.517 1.00 84.88 197 ASN A C 1
ATOM 1531 O O . ASN A 1 197 ? -17.692 -20.779 54.492 1.00 84.88 197 ASN A O 1
ATOM 1535 N N . GLY A 1 198 ? -18.020 -18.846 55.557 1.00 84.75 198 GLY A N 1
ATOM 1536 C CA . GLY A 1 198 ? -18.608 -19.411 56.776 1.00 84.75 198 GLY A CA 1
ATOM 1537 C C . GLY A 1 198 ? -20.110 -19.689 56.700 1.00 84.75 198 GLY A C 1
ATOM 1538 O O . GLY A 1 198 ? -20.708 -19.969 57.733 1.00 84.75 198 GLY A O 1
ATOM 1539 N N . GLY A 1 199 ? -20.712 -19.587 55.512 1.00 88.31 199 GLY A N 1
ATOM 1540 C CA . GLY A 1 199 ? -22.150 -19.753 55.305 1.00 88.31 199 GLY A CA 1
ATOM 1541 C C . GLY A 1 199 ? -22.983 -18.538 55.718 1.00 88.31 199 GLY A C 1
ATOM 1542 O O . GLY A 1 199 ? -22.462 -17.479 56.085 1.00 88.31 199 GLY A O 1
ATOM 1543 N N . GLU A 1 200 ? -24.297 -18.705 55.639 1.00 92.31 200 GLU A N 1
ATOM 1544 C CA . GLU A 1 200 ? -25.293 -17.648 55.818 1.00 92.31 200 GLU A CA 1
ATOM 1545 C C . GLU A 1 200 ? -25.513 -17.292 57.298 1.00 92.31 200 GLU A C 1
ATOM 1547 O O . GLU A 1 200 ? -25.404 -18.136 58.191 1.00 92.31 200 GLU A O 1
ATOM 1552 N N . GLN A 1 201 ? -25.814 -16.019 57.570 1.00 90.56 201 GLN A N 1
ATOM 1553 C CA . GLN A 1 201 ? -26.307 -15.567 58.874 1.00 90.56 201 GLN A CA 1
ATOM 1554 C C . GLN A 1 201 ? -27.820 -15.384 58.760 1.00 90.56 201 GLN A C 1
ATOM 1556 O O . GLN A 1 201 ? -28.260 -14.541 57.984 1.00 90.56 201 GLN A O 1
ATOM 1561 N N . GLY A 1 202 ? -28.592 -16.170 59.512 1.00 90.06 202 GLY A N 1
ATOM 1562 C CA . GLY A 1 202 ? -30.054 -16.097 59.487 1.00 90.06 202 GLY A CA 1
ATOM 1563 C C . GLY A 1 202 ? -30.620 -14.823 60.120 1.00 90.06 202 GLY A C 1
ATOM 1564 O O . GLY A 1 202 ? -29.911 -14.065 60.792 1.00 90.06 202 GLY A O 1
ATOM 1565 N N . ASP A 1 203 ? -31.921 -14.620 59.928 1.00 89.31 203 ASP A N 1
ATOM 1566 C CA . ASP A 1 203 ? -32.645 -13.455 60.426 1.00 89.31 203 ASP A CA 1
ATOM 1567 C C . ASP A 1 203 ? -32.577 -13.330 61.948 1.00 89.31 203 ASP A C 1
ATOM 1569 O O . ASP A 1 203 ? -32.850 -14.266 62.702 1.00 89.31 203 ASP A O 1
ATOM 1573 N N . ALA A 1 204 ? -32.255 -12.125 62.415 1.00 89.94 204 ALA A N 1
ATOM 1574 C CA . ALA A 1 204 ? -32.237 -11.809 63.832 1.00 89.94 204 ALA A CA 1
ATOM 1575 C C . ALA A 1 204 ? -32.642 -10.354 64.082 1.00 89.94 204 ALA A C 1
ATOM 1577 O O . ALA A 1 204 ? -32.207 -9.430 63.389 1.00 89.94 204 ALA A O 1
ATOM 1578 N N . ILE A 1 205 ? -33.428 -10.141 65.138 1.00 90.19 205 ILE A N 1
ATOM 1579 C CA . ILE A 1 205 ? -33.569 -8.832 65.781 1.00 90.19 205 ILE A CA 1
ATOM 1580 C C . ILE A 1 205 ? -32.620 -8.747 66.976 1.00 90.19 205 ILE A C 1
ATOM 1582 O O . ILE A 1 205 ? -32.185 -9.758 67.533 1.00 90.19 205 ILE A O 1
ATOM 1586 N N . ARG A 1 206 ? -32.300 -7.524 67.408 1.00 89.75 206 ARG A N 1
ATOM 1587 C CA . ARG A 1 206 ? -31.593 -7.339 68.681 1.00 89.75 206 ARG A CA 1
ATOM 1588 C C . ARG A 1 206 ? -32.444 -7.876 69.824 1.00 89.75 206 ARG A C 1
ATOM 1590 O O . ARG A 1 206 ? -33.666 -7.793 69.784 1.00 89.75 206 ARG A O 1
ATOM 1597 N N . ASN A 1 207 ? -31.780 -8.353 70.871 1.00 90.81 207 ASN A N 1
ATOM 1598 C CA . ASN A 1 207 ? -32.455 -8.723 72.106 1.00 90.81 207 ASN A CA 1
ATOM 1599 C C . ASN A 1 207 ? -33.157 -7.492 72.707 1.00 90.81 207 ASN A C 1
ATOM 1601 O O . ASN A 1 207 ? -32.487 -6.519 73.061 1.00 90.81 207 ASN A O 1
ATOM 1605 N N . ILE A 1 208 ? -34.486 -7.537 72.807 1.00 87.12 208 ILE A N 1
ATOM 1606 C CA . ILE A 1 208 ? -35.306 -6.487 73.417 1.00 87.12 208 ILE A CA 1
ATOM 1607 C C . ILE A 1 208 ? -35.675 -6.962 74.821 1.00 87.12 208 ILE A C 1
ATOM 1609 O O . ILE A 1 208 ? -36.384 -7.951 74.980 1.00 87.12 208 ILE A O 1
ATOM 1613 N N . LYS A 1 209 ? -35.182 -6.261 75.846 1.00 86.19 209 LYS A N 1
ATOM 1614 C CA . LYS A 1 209 ? -35.489 -6.547 77.253 1.00 86.19 209 LYS A CA 1
ATOM 1615 C C . LYS A 1 209 ? -36.196 -5.363 77.898 1.00 86.19 209 LYS A C 1
ATOM 1617 O O . LYS A 1 209 ? -35.852 -4.214 77.633 1.00 86.19 209 LYS A O 1
ATOM 1622 N N . GLY A 1 210 ? -37.126 -5.671 78.791 1.00 78.00 210 GLY A N 1
ATOM 1623 C CA . GLY A 1 210 ? -37.838 -4.724 79.642 1.00 78.00 210 GLY A CA 1
ATOM 1624 C C . GLY A 1 210 ? -38.475 -5.463 80.817 1.00 78.00 210 GLY A C 1
ATOM 1625 O O . GLY A 1 210 ? -38.514 -6.693 80.825 1.00 78.00 210 GLY A O 1
ATOM 1626 N N . LEU A 1 211 ? -38.947 -4.719 81.814 1.00 74.38 211 LEU A N 1
ATOM 1627 C CA . LEU A 1 211 ? -39.710 -5.256 82.937 1.00 74.38 211 LEU A CA 1
ATOM 1628 C C . LEU A 1 211 ? -41.111 -4.654 82.892 1.00 74.38 211 LEU A C 1
ATOM 1630 O O . LEU A 1 211 ? -41.255 -3.437 82.794 1.00 74.38 211 LEU A O 1
ATOM 1634 N N . VAL A 1 212 ? -42.126 -5.511 82.963 1.00 69.81 212 VAL A N 1
ATOM 1635 C CA . VAL A 1 212 ? -43.522 -5.099 83.114 1.00 69.81 212 VAL A CA 1
ATOM 1636 C C . VAL A 1 212 ? -43.959 -5.513 84.516 1.00 69.81 212 VAL A C 1
ATOM 1638 O O . VAL A 1 212 ? -44.093 -6.702 84.794 1.00 69.81 212 VAL A O 1
ATOM 1641 N N . GLY A 1 213 ? -44.114 -4.535 85.410 1.00 62.03 213 GLY A N 1
ATOM 1642 C CA . GLY A 1 213 ? -44.699 -4.714 86.740 1.00 62.03 213 GLY A CA 1
ATOM 1643 C C . GLY A 1 213 ? -46.111 -4.139 86.745 1.00 62.03 213 GLY A C 1
ATOM 1644 O O . GLY A 1 213 ? -46.295 -2.998 86.326 1.00 62.03 213 GLY A O 1
ATOM 1645 N N . ILE A 1 214 ? -47.098 -4.930 87.168 1.00 65.94 214 ILE A N 1
ATOM 1646 C CA . ILE A 1 214 ? -48.512 -4.536 87.159 1.00 65.94 214 ILE A CA 1
ATOM 1647 C C . ILE A 1 214 ? -49.058 -4.617 88.589 1.00 65.94 214 ILE A C 1
ATOM 1649 O O . ILE A 1 214 ? -49.082 -5.695 89.174 1.00 65.94 214 ILE A O 1
ATOM 1653 N N . GLU A 1 215 ? -49.529 -3.487 89.121 1.00 58.78 215 GLU A N 1
ATOM 1654 C CA . GLU A 1 215 ? -50.292 -3.377 90.372 1.00 58.78 215 GLU A CA 1
ATOM 1655 C C . GLU A 1 215 ? -51.479 -2.430 90.106 1.00 58.78 215 GLU A C 1
ATOM 1657 O O . GLU A 1 215 ? -51.272 -1.277 89.738 1.00 58.78 215 GLU A O 1
ATOM 1662 N N . GLY A 1 216 ? -52.725 -2.917 90.220 1.00 63.19 216 GLY A N 1
ATOM 1663 C CA . GLY A 1 216 ? -53.927 -2.073 90.076 1.00 63.19 216 GLY A CA 1
ATOM 1664 C C . GLY A 1 216 ? -54.501 -1.869 88.660 1.00 63.19 216 GLY A C 1
ATOM 1665 O O . GLY A 1 216 ? -55.061 -0.810 88.389 1.00 63.19 216 GLY A O 1
ATOM 1666 N N . GLY A 1 217 ? -54.435 -2.878 87.781 1.00 67.00 217 GLY A N 1
ATOM 1667 C CA . GLY A 1 217 ? -55.040 -2.849 86.437 1.00 67.00 217 GLY A CA 1
ATOM 1668 C C . GLY A 1 217 ? -54.193 -2.117 85.386 1.00 67.00 217 GLY A C 1
ATOM 1669 O O . GLY A 1 217 ? -53.329 -1.307 85.711 1.00 67.00 217 GLY A O 1
ATOM 1670 N N . VAL A 1 218 ? -54.412 -2.421 84.103 1.00 70.62 218 VAL A N 1
ATOM 1671 C CA . VAL A 1 218 ? -53.699 -1.790 82.978 1.00 70.62 218 VAL A CA 1
ATOM 1672 C C . VAL A 1 218 ? -54.688 -1.220 81.973 1.00 70.62 218 VAL A C 1
ATOM 1674 O O . VAL A 1 218 ? -55.659 -1.874 81.613 1.00 70.62 218 VAL A O 1
ATOM 1677 N N . ASN A 1 219 ? -54.420 -0.005 81.492 1.00 77.31 219 ASN A N 1
ATOM 1678 C CA . ASN A 1 219 ? -55.131 0.597 80.365 1.00 77.31 219 ASN A CA 1
ATOM 1679 C C . ASN A 1 219 ? -54.154 0.718 79.182 1.00 77.31 219 ASN A C 1
ATOM 1681 O O . ASN A 1 219 ? -53.508 1.760 79.017 1.00 77.31 219 ASN A O 1
ATOM 1685 N N . PRO A 1 220 ? -53.916 -0.381 78.441 1.00 82.25 220 PRO A N 1
ATOM 1686 C CA . PRO A 1 220 ? -52.879 -0.426 77.427 1.00 82.25 220 PRO A CA 1
ATOM 1687 C C . PRO A 1 220 ? -53.245 0.435 76.213 1.00 82.25 220 PRO A C 1
ATOM 1689 O O . PRO A 1 220 ? -54.405 0.565 75.827 1.00 82.25 220 PRO A O 1
ATOM 1692 N N . SER A 1 221 ? -52.223 1.007 75.582 1.00 80.75 221 SER A N 1
ATOM 1693 C CA . SER A 1 221 ? -52.347 1.753 74.331 1.00 80.75 221 SER A CA 1
ATOM 1694 C C . SER A 1 221 ? -51.163 1.458 73.408 1.00 80.75 221 SER A C 1
ATOM 1696 O O . SER A 1 221 ? -50.159 0.862 73.813 1.00 80.75 221 SER A O 1
ATOM 1698 N N . GLY A 1 222 ? -51.279 1.856 72.140 1.00 87.81 222 GLY A N 1
ATOM 1699 C CA . GLY A 1 222 ? -50.268 1.572 71.124 1.00 87.81 222 GLY A CA 1
ATOM 1700 C C . GLY A 1 222 ? -50.241 0.083 70.737 1.00 87.81 222 GLY A C 1
ATOM 1701 O O . GLY A 1 222 ? -51.286 -0.442 70.337 1.00 87.81 222 GLY A O 1
ATOM 1702 N N . PRO A 1 223 ? -49.079 -0.602 70.812 1.00 89.56 223 PRO A N 1
ATOM 1703 C CA . PRO A 1 223 ? -48.971 -2.009 70.429 1.00 89.56 223 PRO A CA 1
ATOM 1704 C C . PRO A 1 223 ? -49.603 -2.948 71.462 1.00 89.56 223 PRO A C 1
ATOM 1706 O O . PRO A 1 223 ? -49.876 -4.102 71.151 1.00 89.56 223 PRO A O 1
ATOM 1709 N N . PHE A 1 224 ? -49.842 -2.472 72.686 1.00 89.25 224 PHE A N 1
ATOM 1710 C CA . PHE A 1 224 ? -50.543 -3.239 73.706 1.00 89.25 224 PHE A CA 1
ATOM 1711 C C . PHE A 1 224 ? -52.044 -2.954 73.650 1.00 89.25 224 PHE A C 1
ATOM 1713 O O . PHE A 1 224 ? -52.454 -1.813 73.425 1.00 89.25 224 PHE A O 1
ATOM 1720 N N . TYR A 1 225 ? -52.864 -3.977 73.883 1.00 86.62 225 TYR A N 1
ATOM 1721 C CA . TYR A 1 225 ? -54.322 -3.850 73.897 1.00 86.62 225 TYR A CA 1
ATOM 1722 C C . TYR A 1 225 ? -54.996 -4.881 74.787 1.00 86.62 225 TYR A C 1
ATOM 1724 O O . TYR A 1 225 ? -54.387 -5.889 75.134 1.00 86.62 225 TYR A O 1
ATOM 1732 N N . ILE A 1 226 ? -56.252 -4.609 75.141 1.00 83.94 226 ILE A N 1
ATOM 1733 C CA . ILE A 1 226 ? -57.103 -5.549 75.866 1.00 83.94 226 ILE A CA 1
ATOM 1734 C C . ILE A 1 226 ? -57.896 -6.376 74.856 1.00 83.94 226 ILE A C 1
ATOM 1736 O O . ILE A 1 226 ? -58.558 -5.821 73.979 1.00 83.94 226 ILE A O 1
ATOM 1740 N N . GLU A 1 227 ? -57.839 -7.693 75.000 1.00 81.81 227 GLU A N 1
ATOM 1741 C CA . GLU A 1 227 ? -58.698 -8.644 74.301 1.00 81.81 227 GLU A CA 1
ATOM 1742 C C . GLU A 1 227 ? -59.682 -9.278 75.294 1.00 81.81 227 GLU A C 1
ATOM 1744 O O . GLU A 1 227 ? -59.277 -9.726 76.371 1.00 81.81 227 GLU A O 1
ATOM 1749 N N . SER A 1 228 ? -60.971 -9.301 74.935 1.00 78.25 228 SER A N 1
ATOM 1750 C CA . SER A 1 228 ? -62.058 -9.890 75.726 1.00 78.25 228 SER A CA 1
ATOM 1751 C C . SER A 1 228 ? -63.036 -10.644 74.809 1.00 78.25 228 SER A C 1
ATOM 1753 O O . SER A 1 228 ? -63.510 -10.046 73.838 1.00 78.25 228 SER A O 1
ATOM 1755 N N . PRO A 1 229 ? -63.376 -11.916 75.092 1.00 74.69 229 PRO A N 1
ATOM 1756 C CA . PRO A 1 229 ? -62.835 -12.732 76.175 1.00 74.69 229 PRO A CA 1
ATOM 1757 C C . PRO A 1 229 ? -61.393 -13.182 75.883 1.00 74.69 229 PRO A C 1
ATOM 1759 O O . PRO A 1 229 ? -60.971 -13.315 74.741 1.00 74.69 229 PRO A O 1
ATOM 1762 N N . SER A 1 230 ? -60.632 -13.431 76.939 1.00 73.12 230 SER A N 1
ATOM 1763 C CA . SER A 1 230 ? -59.229 -13.817 76.905 1.00 73.12 230 SER A CA 1
ATOM 1764 C C . SER A 1 230 ? -59.061 -15.191 76.267 1.00 73.12 230 SER A C 1
ATOM 1766 O O . SER A 1 230 ? -59.743 -16.148 76.628 1.00 73.12 230 SER A O 1
ATOM 1768 N N . HIS A 1 231 ? -58.068 -15.317 75.388 1.00 69.56 231 HIS A N 1
ATOM 1769 C CA . HIS A 1 231 ? -57.708 -16.585 74.746 1.00 69.56 231 HIS A CA 1
ATOM 1770 C C . HIS A 1 231 ? -56.971 -17.554 75.693 1.00 69.56 231 HIS A C 1
ATOM 1772 O O . HIS A 1 231 ? -56.686 -18.696 75.325 1.00 69.56 231 HIS A O 1
ATOM 1778 N N . LYS A 1 232 ? -56.636 -17.111 76.912 1.00 66.31 232 LYS A N 1
ATOM 1779 C CA . LYS A 1 232 ? -56.021 -17.928 77.966 1.00 66.31 232 LYS A CA 1
ATOM 1780 C C . LYS A 1 232 ? -56.748 -17.745 79.296 1.00 66.31 232 LYS A C 1
ATOM 1782 O O . LYS A 1 232 ? -57.184 -16.643 79.623 1.00 66.31 232 LYS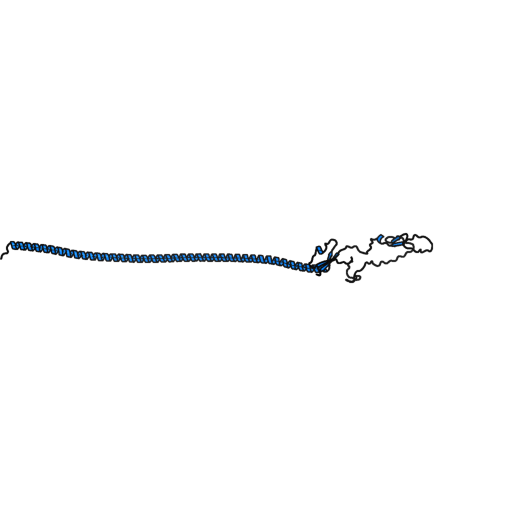 A O 1
ATOM 1787 N N . ASN A 1 233 ? -56.832 -18.810 80.089 1.00 61.69 233 ASN A N 1
ATOM 1788 C CA . ASN A 1 233 ? -57.348 -18.722 81.454 1.00 61.69 233 ASN A CA 1
ATOM 1789 C C . ASN A 1 233 ? -56.439 -17.804 82.277 1.00 61.69 233 ASN A C 1
ATOM 1791 O O . ASN A 1 233 ? -55.235 -18.046 82.367 1.00 61.69 233 ASN A O 1
ATOM 1795 N N . VAL A 1 234 ? -57.017 -16.757 82.859 1.00 60.19 234 VAL A N 1
ATOM 1796 C CA . VAL A 1 234 ? -56.329 -15.890 83.815 1.00 60.19 234 VAL A CA 1
ATOM 1797 C C . VAL A 1 234 ? -56.726 -16.378 85.206 1.00 60.19 234 VAL A C 1
ATOM 1799 O O . VAL A 1 234 ? -57.912 -16.401 85.529 1.00 60.19 234 VAL A O 1
ATOM 1802 N N . GLU A 1 235 ? -55.763 -16.831 86.010 1.00 56.72 235 GLU A N 1
ATOM 1803 C CA . GLU A 1 235 ? -56.035 -17.212 87.399 1.00 56.72 235 GLU A CA 1
ATOM 1804 C C . GLU A 1 235 ? -56.380 -15.956 88.207 1.00 56.72 235 GLU A C 1
ATOM 1806 O O . GLU A 1 235 ? -55.618 -14.988 88.242 1.00 56.72 235 GLU A O 1
ATOM 1811 N N . ALA A 1 236 ? -57.557 -15.952 88.833 1.00 58.03 236 ALA A N 1
ATOM 1812 C CA . ALA A 1 236 ? -57.982 -14.847 89.677 1.00 58.03 236 ALA A CA 1
ATOM 1813 C C . ALA A 1 236 ? -57.112 -14.788 90.942 1.00 58.03 236 ALA A C 1
ATOM 1815 O O . ALA A 1 236 ? -56.944 -15.787 91.639 1.00 58.03 236 ALA A O 1
ATOM 1816 N N . TRP A 1 237 ? -56.612 -13.596 91.280 1.00 56.03 237 TRP A N 1
ATOM 1817 C CA . TRP A 1 237 ? -55.844 -13.368 92.514 1.00 56.03 237 TRP A CA 1
ATOM 1818 C C . TRP A 1 237 ? -56.693 -13.587 93.779 1.00 56.03 237 TRP A C 1
ATOM 1820 O O . TRP A 1 237 ? -56.168 -13.857 94.856 1.00 56.03 237 TRP A O 1
ATOM 1830 N N . ASN A 1 238 ? -58.018 -13.464 93.662 1.00 55.66 238 ASN A N 1
ATOM 1831 C CA . ASN A 1 238 ? -58.946 -13.531 94.782 1.00 55.66 238 ASN A CA 1
ATOM 1832 C C . ASN A 1 238 ? -59.821 -14.786 94.684 1.00 55.66 238 ASN A C 1
ATOM 1834 O O . ASN A 1 238 ? -60.505 -15.001 93.689 1.00 55.66 238 ASN A O 1
ATOM 1838 N N . THR A 1 239 ? -59.858 -15.579 95.755 1.00 54.84 239 THR A N 1
ATOM 1839 C CA . THR A 1 239 ? -60.670 -16.803 95.924 1.00 54.84 239 THR A CA 1
ATOM 1840 C C . THR A 1 239 ? -62.187 -16.557 96.001 1.00 54.84 239 THR A C 1
ATOM 1842 O O . THR A 1 239 ? -62.933 -17.429 96.444 1.00 54.84 239 THR A O 1
ATOM 1845 N N . ALA A 1 240 ? -62.673 -15.380 95.606 1.00 53.91 240 ALA A N 1
ATOM 1846 C CA . ALA A 1 240 ? -64.093 -15.055 95.582 1.00 53.91 240 ALA A CA 1
ATOM 1847 C C . ALA A 1 240 ? -64.607 -15.144 94.143 1.00 53.91 240 ALA A C 1
ATOM 1849 O O . ALA A 1 240 ? -64.093 -14.472 93.253 1.00 53.91 240 ALA A O 1
ATOM 1850 N N . ALA A 1 241 ? -65.618 -15.989 93.933 1.00 53.25 241 ALA A N 1
ATOM 1851 C CA . ALA A 1 241 ? -66.304 -16.183 92.664 1.00 53.25 241 ALA A CA 1
ATOM 1852 C C . ALA A 1 241 ? -66.959 -14.874 92.187 1.00 53.25 241 ALA A C 1
ATOM 1854 O O . ALA A 1 241 ? -68.116 -14.590 92.488 1.00 53.25 241 ALA A O 1
ATOM 1855 N N . GLN A 1 242 ? -66.201 -14.065 91.457 1.00 49.38 242 GLN A N 1
ATOM 1856 C CA . GLN A 1 242 ? -66.718 -13.002 90.611 1.00 49.38 242 GLN A CA 1
ATOM 1857 C C . GLN A 1 242 ? -66.173 -13.214 89.204 1.00 49.38 242 GLN A C 1
ATOM 1859 O O . GLN A 1 242 ? -64.964 -13.329 89.005 1.00 49.38 242 GLN A O 1
ATOM 1864 N N . GLU A 1 243 ? -67.094 -13.269 88.242 1.00 48.78 243 GLU A N 1
ATOM 1865 C CA . GLU A 1 243 ? -66.832 -13.186 86.808 1.00 48.78 243 GLU A CA 1
ATOM 1866 C C . GLU A 1 243 ? -66.273 -11.790 86.493 1.00 48.78 243 GLU A C 1
ATOM 1868 O O . GLU A 1 243 ? -66.972 -10.911 85.996 1.00 48.78 243 GLU A O 1
ATOM 1873 N N . TYR A 1 244 ? -65.010 -11.540 86.839 1.00 51.31 244 TYR A N 1
ATOM 1874 C CA . TYR A 1 244 ? -64.281 -10.457 86.197 1.00 51.31 244 TYR A CA 1
ATOM 1875 C C . TYR A 1 244 ? -64.149 -10.827 84.725 1.00 51.31 244 TYR A C 1
ATOM 1877 O O . TYR A 1 244 ? -63.789 -11.963 84.401 1.00 51.31 244 TYR A O 1
ATOM 1885 N N . THR A 1 245 ? -64.492 -9.885 83.844 1.00 53.69 245 THR A N 1
ATOM 1886 C CA . THR A 1 245 ? -64.329 -10.038 82.402 1.00 53.69 245 THR A CA 1
ATOM 1887 C C . THR A 1 245 ? -62.917 -10.542 82.146 1.00 53.69 245 THR A C 1
ATOM 1889 O O . THR A 1 245 ? -61.927 -9.938 82.552 1.00 53.69 245 THR A O 1
ATOM 1892 N N . THR A 1 246 ? -62.843 -11.744 81.581 1.00 65.94 246 THR A N 1
ATOM 1893 C CA . THR A 1 246 ? -61.613 -12.476 81.301 1.00 65.94 246 THR A CA 1
ATOM 1894 C C . THR A 1 246 ? -60.825 -11.686 80.268 1.00 65.94 246 THR A C 1
ATOM 1896 O O . THR A 1 246 ? -60.985 -11.920 79.081 1.00 65.94 246 THR A O 1
ATOM 1899 N N . GLU A 1 247 ? -60.056 -10.693 80.680 1.00 71.19 247 GLU A N 1
ATOM 1900 C CA . GLU A 1 247 ? -59.364 -9.768 79.788 1.00 71.19 247 GLU A CA 1
ATOM 1901 C C . GLU A 1 247 ? -57.873 -10.099 79.763 1.00 71.19 247 GLU A C 1
ATOM 1903 O O . GLU A 1 247 ? -57.241 -10.255 80.808 1.00 71.19 247 GLU A O 1
ATOM 1908 N N . SER A 1 248 ? -57.300 -10.220 78.565 1.00 76.12 248 SER A N 1
ATOM 1909 C CA . SER A 1 248 ? -55.858 -10.396 78.378 1.00 76.12 248 SER A CA 1
ATOM 1910 C C . SER A 1 248 ? -55.235 -9.125 77.829 1.00 76.12 248 SER A C 1
ATOM 1912 O O . SER A 1 248 ? -55.780 -8.495 76.925 1.00 76.12 248 SER A O 1
ATOM 1914 N N . THR A 1 249 ? -54.056 -8.768 78.343 1.00 80.38 249 THR A N 1
ATOM 1915 C CA . THR A 1 249 ? -53.213 -7.761 77.693 1.00 80.38 249 THR A CA 1
ATOM 1916 C C . THR A 1 249 ? -52.372 -8.439 76.623 1.00 80.38 249 THR A C 1
ATOM 1918 O O . THR A 1 249 ? -51.473 -9.223 76.928 1.00 80.38 249 THR A O 1
ATOM 1921 N N . CYS A 1 250 ? -52.661 -8.120 75.370 1.00 85.12 250 CYS A N 1
ATOM 1922 C CA . CYS A 1 250 ? -51.992 -8.664 74.199 1.00 85.12 250 CYS A CA 1
ATOM 1923 C C . CYS A 1 250 ? -50.997 -7.644 73.631 1.00 85.12 250 CYS A C 1
ATOM 1925 O O . CYS A 1 250 ? -51.144 -6.436 73.830 1.00 85.12 250 CYS A O 1
ATOM 1927 N N . PHE A 1 251 ? -49.979 -8.131 72.919 1.00 87.62 251 PHE A N 1
ATOM 1928 C CA . PHE A 1 251 ? -49.028 -7.311 72.170 1.00 87.62 251 PHE A CA 1
ATOM 1929 C C . PHE A 1 251 ? -49.164 -7.614 70.683 1.00 87.62 251 PHE A C 1
ATOM 1931 O O . PHE A 1 251 ? -49.042 -8.764 70.269 1.00 87.62 251 PHE A O 1
ATOM 1938 N N . ASP A 1 252 ? -49.367 -6.572 69.889 1.00 91.00 252 ASP A N 1
ATOM 1939 C CA . ASP A 1 252 ? -49.333 -6.632 68.438 1.00 91.00 252 ASP A CA 1
ATOM 1940 C C . ASP A 1 252 ? -48.694 -5.354 67.883 1.00 91.00 252 ASP A C 1
ATOM 1942 O O . ASP A 1 252 ? -49.247 -4.254 67.963 1.00 91.00 252 ASP A O 1
ATOM 1946 N N . ALA A 1 253 ? -47.505 -5.506 67.302 1.00 91.50 253 ALA A N 1
ATOM 1947 C CA . ALA A 1 253 ? -46.769 -4.402 66.702 1.00 91.50 253 ALA A CA 1
ATOM 1948 C C . ALA A 1 253 ? -47.483 -3.807 65.473 1.00 91.50 253 ALA A C 1
ATOM 1950 O O . ALA A 1 253 ? -47.318 -2.612 65.211 1.00 91.50 253 ALA A O 1
ATOM 1951 N N . SER A 1 254 ? -48.314 -4.588 64.767 1.00 93.12 254 SER A N 1
ATOM 1952 C CA . SER A 1 254 ? -49.016 -4.156 63.547 1.00 93.12 254 SER A CA 1
ATOM 1953 C C . SER A 1 254 ? -49.943 -2.959 63.784 1.00 93.12 254 SER A C 1
ATOM 1955 O O . SER A 1 254 ? -50.223 -2.175 62.877 1.00 93.12 254 SER A O 1
ATOM 1957 N N . ARG A 1 255 ? -50.353 -2.761 65.043 1.00 92.12 255 ARG A N 1
ATOM 1958 C CA . ARG A 1 255 ? -51.208 -1.658 65.495 1.00 92.12 255 ARG A CA 1
ATOM 1959 C C . ARG A 1 255 ? -50.555 -0.282 65.368 1.00 92.12 255 ARG A C 1
ATOM 1961 O O . ARG A 1 255 ? -51.269 0.717 65.343 1.00 92.12 255 ARG A O 1
ATOM 1968 N N . ILE A 1 256 ? -49.222 -0.209 65.342 1.00 93.50 256 ILE A N 1
ATOM 1969 C CA . ILE A 1 256 ? -48.482 1.066 65.308 1.00 93.50 256 ILE A CA 1
ATOM 1970 C C . ILE A 1 256 ? -47.353 1.112 64.276 1.00 93.50 256 ILE A C 1
ATOM 1972 O O . ILE A 1 256 ? -46.887 2.204 63.950 1.00 93.50 256 ILE A O 1
ATOM 1976 N N . VAL A 1 257 ? -46.897 -0.035 63.764 1.00 90.62 257 VAL A N 1
ATOM 1977 C CA . VAL A 1 257 ? -45.838 -0.114 62.750 1.00 90.62 257 VAL A CA 1
ATOM 1978 C C . VAL A 1 257 ? -46.173 -1.165 61.688 1.00 90.62 257 VAL A C 1
ATOM 1980 O O . VAL A 1 257 ? -46.839 -2.147 62.002 1.00 90.62 257 VAL A O 1
ATOM 1983 N N . PRO A 1 258 ? -45.699 -1.017 60.437 1.00 90.50 258 PRO A N 1
ATOM 1984 C CA . PRO A 1 258 ? -45.806 -2.080 59.443 1.00 90.50 258 PRO A CA 1
ATOM 1985 C C . PRO A 1 258 ? -45.092 -3.354 59.913 1.00 90.50 258 PRO A C 1
ATOM 1987 O O . PRO A 1 258 ? -43.933 -3.295 60.327 1.00 90.50 258 PRO A O 1
ATOM 1990 N N . THR A 1 259 ? -45.765 -4.497 59.809 1.00 91.19 259 THR A N 1
ATOM 1991 C CA . THR A 1 259 ? -45.220 -5.824 60.127 1.00 91.19 259 THR A CA 1
ATOM 1992 C C . THR A 1 259 ? -45.167 -6.709 58.879 1.00 91.19 259 THR A C 1
ATOM 1994 O O . THR A 1 259 ? -45.878 -6.473 57.901 1.00 91.19 259 THR A O 1
ATOM 1997 N N . ALA A 1 260 ? -44.283 -7.707 58.891 1.00 91.31 260 ALA A N 1
ATOM 1998 C CA . ALA A 1 260 ? -44.133 -8.720 57.847 1.00 91.31 260 ALA A CA 1
ATOM 1999 C C . ALA A 1 260 ? -43.618 -10.031 58.469 1.00 91.31 260 ALA A C 1
ATOM 2001 O O . ALA A 1 260 ? -43.073 -10.004 59.572 1.00 91.31 260 ALA A O 1
ATOM 2002 N N . GLU A 1 261 ? -43.745 -11.147 57.745 1.00 91.56 261 GLU A N 1
ATOM 2003 C CA . GLU A 1 261 ? -43.241 -12.473 58.164 1.00 91.56 261 GLU A CA 1
ATOM 2004 C C . GLU A 1 261 ? -41.703 -12.548 58.250 1.00 91.56 261 GLU A C 1
ATOM 2006 O O . GLU A 1 261 ? -41.152 -13.436 58.891 1.00 91.56 261 GLU A O 1
ATOM 2011 N N . GLU A 1 262 ? -41.001 -11.606 57.616 1.00 89.69 262 GLU A N 1
ATOM 2012 C CA . GLU A 1 262 ? -39.540 -11.537 57.536 1.00 89.69 262 GLU A CA 1
ATOM 2013 C C . GLU A 1 262 ? -39.050 -10.194 58.096 1.00 89.69 262 GLU A C 1
ATOM 2015 O O . GLU A 1 262 ? -39.559 -9.125 57.732 1.00 89.69 262 GLU A O 1
ATOM 2020 N N . ASN A 1 263 ? -38.022 -10.223 58.947 1.00 88.88 263 ASN A N 1
ATOM 2021 C CA . ASN A 1 263 ? -37.409 -9.005 59.466 1.00 88.88 263 ASN A CA 1
ATOM 2022 C C . ASN A 1 263 ? -36.352 -8.467 58.494 1.00 88.88 263 ASN A C 1
ATOM 2024 O O . ASN A 1 263 ? -35.191 -8.869 58.533 1.00 88.88 263 ASN A O 1
ATOM 2028 N N . ARG A 1 264 ? -36.735 -7.488 57.672 1.00 88.94 264 ARG A N 1
ATOM 2029 C CA . ARG A 1 264 ? -35.851 -6.914 56.653 1.00 88.94 264 ARG A CA 1
ATOM 2030 C C . ARG A 1 264 ? -35.966 -5.408 56.515 1.00 88.94 264 ARG A C 1
ATOM 2032 O O . ARG A 1 264 ? -36.996 -4.788 56.776 1.00 88.94 264 ARG A O 1
ATOM 2039 N N . THR A 1 265 ? -34.896 -4.810 56.006 1.00 89.62 265 THR A N 1
ATOM 2040 C CA . THR A 1 265 ? -34.941 -3.427 55.529 1.00 89.62 265 THR A CA 1
ATOM 2041 C C . THR A 1 265 ? -35.591 -3.361 54.143 1.00 89.62 265 THR A C 1
ATOM 2043 O O . THR A 1 265 ? -35.716 -4.361 53.426 1.00 89.62 265 THR A O 1
ATOM 2046 N N . ARG A 1 266 ? -36.019 -2.159 53.736 1.00 92.00 266 ARG A N 1
ATOM 2047 C CA . ARG A 1 266 ? -36.493 -1.921 52.365 1.00 92.00 266 ARG A CA 1
ATOM 2048 C C . ARG A 1 266 ? -35.389 -2.281 51.372 1.00 92.00 266 ARG A C 1
ATOM 2050 O O . ARG A 1 266 ? -34.278 -1.774 51.480 1.00 92.00 266 ARG A O 1
ATOM 2057 N N . ASN A 1 267 ? -35.719 -3.097 50.379 1.00 92.00 267 ASN A N 1
ATOM 2058 C CA . ASN A 1 267 ? -34.758 -3.610 49.410 1.00 92.00 267 ASN A CA 1
ATOM 2059 C C . ASN A 1 267 ? -35.364 -3.736 48.005 1.00 92.00 267 ASN A C 1
ATOM 2061 O O . ASN A 1 267 ? -36.567 -3.543 47.810 1.00 92.00 267 ASN A O 1
ATOM 2065 N N . ARG A 1 268 ? -34.500 -4.018 47.029 1.00 92.62 268 ARG A N 1
ATOM 2066 C CA . ARG A 1 268 ? -34.861 -4.402 45.663 1.00 92.62 268 ARG A CA 1
ATOM 2067 C C . ARG A 1 268 ? -34.002 -5.587 45.246 1.00 92.62 268 ARG A C 1
ATOM 2069 O O . ARG A 1 268 ? -32.820 -5.624 45.576 1.00 92.62 268 ARG A O 1
ATOM 2076 N N . THR A 1 269 ? -34.588 -6.484 44.468 1.00 93.94 269 THR A N 1
ATOM 2077 C CA . THR A 1 269 ? -33.896 -7.636 43.891 1.00 93.94 269 THR A CA 1
ATOM 2078 C C . THR A 1 269 ? -33.012 -7.208 42.719 1.00 93.94 269 THR A C 1
ATOM 2080 O O . THR A 1 269 ? -33.414 -6.394 41.885 1.00 93.94 269 THR A O 1
ATOM 2083 N N . PHE A 1 270 ? -31.815 -7.777 42.648 1.00 95.31 270 PHE A N 1
ATOM 2084 C CA . PHE A 1 270 ? -30.937 -7.770 41.480 1.00 95.31 270 PHE A CA 1
ATOM 2085 C C . PHE A 1 270 ? -30.428 -9.197 41.262 1.00 95.31 270 PHE A C 1
ATOM 2087 O O . PHE A 1 270 ? -30.465 -10.007 42.187 1.00 95.31 270 PHE A O 1
ATOM 2094 N N . ILE A 1 271 ? -29.965 -9.503 40.053 1.00 96.12 271 ILE A N 1
ATOM 2095 C CA . ILE A 1 271 ? -29.454 -10.837 39.716 1.00 96.12 271 ILE A CA 1
ATOM 2096 C C . ILE A 1 271 ? -27.933 -10.768 39.619 1.00 96.12 271 ILE A C 1
ATOM 2098 O O . ILE A 1 271 ? -27.394 -9.835 39.018 1.00 96.12 271 ILE A O 1
ATOM 2102 N N . ILE A 1 272 ? -27.241 -11.747 40.200 1.00 96.50 272 ILE A N 1
ATOM 2103 C CA . ILE A 1 272 ? -25.800 -11.924 40.018 1.00 96.50 272 ILE A CA 1
ATOM 2104 C C . ILE A 1 272 ? -25.587 -13.030 38.992 1.00 96.50 272 ILE A C 1
ATOM 2106 O O . ILE A 1 272 ? -26.092 -14.137 39.138 1.00 96.50 272 ILE A O 1
ATOM 2110 N N . TRP A 1 273 ? -24.803 -12.735 37.966 1.00 97.31 273 TRP A N 1
ATOM 2111 C CA . TRP A 1 273 ? -24.383 -13.680 36.941 1.00 97.31 273 TRP A CA 1
ATOM 2112 C C . TRP A 1 273 ? -22.886 -13.930 37.046 1.00 97.31 273 TRP A C 1
ATOM 2114 O O . TRP A 1 273 ? -22.143 -13.036 37.438 1.00 97.31 273 TRP A O 1
ATOM 2124 N N . LYS A 1 274 ? -22.424 -15.104 36.627 1.00 96.56 274 LYS A N 1
ATOM 2125 C CA . LYS A 1 274 ? -21.007 -15.396 36.386 1.00 96.56 274 LYS A CA 1
ATOM 2126 C C . LYS A 1 274 ? -20.824 -15.973 34.992 1.00 96.56 274 LYS A C 1
ATOM 2128 O O . LYS A 1 274 ? -21.679 -16.707 34.495 1.00 96.56 274 LYS A O 1
ATOM 2133 N N . LEU A 1 275 ? -19.710 -15.635 34.358 1.00 97.38 275 LEU A N 1
ATOM 2134 C CA . LEU A 1 275 ? -19.321 -16.239 33.092 1.00 97.38 275 LEU A CA 1
ATOM 2135 C C . LEU A 1 275 ? -18.570 -17.548 33.364 1.00 97.38 275 LEU A C 1
ATOM 2137 O O . LEU A 1 275 ? -17.581 -17.564 34.091 1.00 97.38 275 LEU A O 1
ATOM 2141 N N . GLU A 1 276 ? -19.011 -18.643 32.759 1.00 95.88 276 GLU A N 1
ATOM 2142 C CA . GLU A 1 276 ? -18.409 -19.968 32.902 1.00 95.88 276 GLU A CA 1
ATOM 2143 C C . GLU A 1 276 ? -17.890 -20.468 31.561 1.00 95.88 276 GLU A C 1
ATOM 2145 O O . GLU A 1 276 ? -18.503 -20.234 30.519 1.00 95.88 276 GLU A O 1
ATOM 2150 N N . LYS A 1 277 ? -16.762 -21.179 31.577 1.00 95.25 277 LYS A N 1
ATOM 2151 C CA . LYS A 1 277 ? -16.267 -21.862 30.384 1.00 95.25 277 LYS A CA 1
ATOM 2152 C C . LYS A 1 277 ? -17.145 -23.085 30.125 1.00 95.25 277 LYS A C 1
ATOM 2154 O O . LYS A 1 277 ? -17.452 -23.826 31.053 1.00 95.25 277 LYS A O 1
ATOM 2159 N N . ILE A 1 278 ? -17.553 -23.283 28.878 1.00 92.81 278 ILE A N 1
ATOM 2160 C CA . ILE A 1 278 ? -18.264 -24.492 28.464 1.00 92.81 278 ILE A CA 1
ATOM 2161 C C . ILE A 1 278 ? -17.201 -25.588 28.360 1.00 92.81 278 ILE A C 1
ATOM 2163 O O . ILE A 1 278 ? -16.326 -25.516 27.494 1.00 92.81 278 ILE A O 1
ATOM 2167 N N . GLU A 1 279 ? -17.213 -26.544 29.287 1.00 78.62 279 GLU A N 1
ATOM 2168 C CA . GLU A 1 279 ? -16.412 -27.762 29.153 1.00 78.62 279 GLU A CA 1
ATOM 2169 C C . GLU A 1 279 ? -16.984 -28.569 27.980 1.00 78.62 279 GLU A C 1
ATOM 2171 O O . GLU A 1 279 ? -18.198 -28.763 27.889 1.00 78.62 279 GLU A O 1
ATOM 2176 N N . GLY A 1 280 ? -16.115 -28.909 27.027 1.00 56.25 280 GLY A N 1
ATOM 2177 C CA . GLY A 1 280 ? -16.445 -29.757 25.881 1.00 56.25 280 GLY A CA 1
ATOM 2178 C C . GLY A 1 280 ? -16.232 -31.224 26.197 1.00 56.25 280 GLY A C 1
ATOM 2179 O O . GLY A 1 280 ? -15.390 -31.507 27.079 1.00 56.25 280 GLY A O 1
#